Protein AF-A0A0R0GYW3-F1 (afdb_monomer)

Mean predicted aligned error: 14.83 Å

pLDDT: mean 70.71, std 21.4, range [22.84, 93.0]

InterPro domains:
  IPR007714 CFA20 domain [PF05018] (26-152)
  IPR040441 Cilia- and flagella-associated protein 20/CFAP20DC [PTHR12458] (26-161)

Structure (mmCIF, N/CA/C/O backbone):
data_AF-A0A0R0GYW3-F1
#
_entry.id   AF-A0A0R0GYW3-F1
#
loop_
_atom_site.group_PDB
_atom_site.id
_atom_site.type_symbol
_atom_site.label_atom_id
_atom_site.label_alt_id
_atom_site.label_comp_id
_atom_site.label_asym_id
_atom_site.label_entity_id
_atom_site.label_seq_id
_atom_site.pdbx_PDB_ins_code
_atom_site.Cartn_x
_atom_site.Cartn_y
_atom_site.Cartn_z
_atom_site.occupancy
_atom_site.B_iso_or_equiv
_atom_site.auth_seq_id
_atom_site.auth_comp_id
_atom_site.auth_asym_id
_atom_site.auth_atom_id
_atom_site.pdbx_PDB_model_num
ATOM 1 N N . SER A 1 1 ? -13.168 -29.716 -33.211 1.00 37.84 1 SER A N 1
ATOM 2 C CA . SER A 1 1 ? -11.958 -29.995 -32.407 1.00 37.84 1 SER A CA 1
ATOM 3 C C . SER A 1 1 ? -11.254 -28.671 -32.141 1.00 37.84 1 SER A C 1
ATOM 5 O O . SER A 1 1 ? -10.731 -28.117 -33.090 1.00 37.84 1 SER A O 1
ATOM 7 N N . LYS A 1 2 ? -11.281 -28.019 -30.973 1.00 37.88 2 LYS A N 1
ATOM 8 C CA . LYS A 1 2 ? -11.952 -28.230 -29.679 1.00 37.88 2 LYS A CA 1
ATOM 9 C C . LYS A 1 2 ? -12.822 -26.992 -29.374 1.00 37.88 2 LYS A C 1
ATOM 11 O O . LYS A 1 2 ? -12.412 -25.878 -29.681 1.00 37.88 2 LYS A O 1
ATOM 16 N N . ASN A 1 3 ? -14.000 -27.250 -28.809 1.00 29.98 3 ASN A N 1
ATOM 17 C CA . ASN A 1 3 ? -15.008 -26.298 -28.329 1.00 29.98 3 ASN A CA 1
ATOM 18 C C . ASN A 1 3 ? -14.514 -25.432 -27.161 1.00 29.98 3 ASN A C 1
ATOM 20 O O . ASN A 1 3 ? -13.667 -25.885 -26.395 1.00 29.98 3 ASN A O 1
ATOM 24 N N . LEU A 1 4 ? -15.107 -24.243 -27.022 1.00 35.88 4 LEU A N 1
ATOM 25 C CA . LEU A 1 4 ? -15.877 -23.745 -25.861 1.00 35.88 4 LEU A CA 1
ATOM 26 C C . LEU A 1 4 ? -16.308 -22.310 -26.252 1.00 35.88 4 LEU A C 1
ATOM 28 O O . LEU A 1 4 ? -15.448 -21.462 -26.469 1.00 35.88 4 LEU A O 1
ATOM 32 N N . GLU A 1 5 ? -17.562 -22.038 -26.632 1.00 30.58 5 GLU A N 1
ATOM 33 C CA . GLU A 1 5 ? -18.713 -21.816 -25.724 1.00 30.58 5 GLU A CA 1
ATOM 34 C C . GLU A 1 5 ? -18.314 -20.821 -24.611 1.00 30.58 5 GLU A C 1
ATOM 36 O O . GLU A 1 5 ? -17.393 -21.082 -23.849 1.00 30.58 5 GLU A O 1
ATOM 41 N N . ASP A 1 6 ? -18.880 -19.621 -24.486 1.00 31.83 6 ASP A N 1
ATOM 42 C CA . ASP A 1 6 ? -20.312 -19.349 -24.438 1.00 31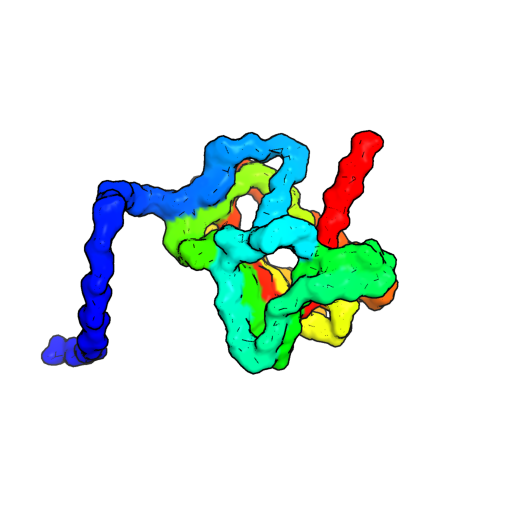.83 6 ASP A CA 1
ATOM 43 C C . ASP A 1 6 ? -20.615 -17.833 -24.577 1.00 31.83 6 ASP A C 1
ATOM 45 O O . ASP A 1 6 ? -19.743 -16.972 -24.440 1.00 31.83 6 ASP A O 1
ATOM 49 N N . LEU A 1 7 ? -21.875 -17.552 -24.893 1.00 26.81 7 LEU A N 1
ATOM 50 C CA . LEU A 1 7 ? -22.526 -16.314 -25.322 1.00 26.81 7 LEU A CA 1
ATOM 51 C C . LEU A 1 7 ? -22.559 -15.148 -24.305 1.00 26.81 7 LEU A C 1
ATOM 53 O O . LEU A 1 7 ? -22.533 -15.344 -23.094 1.00 26.81 7 LEU A O 1
ATOM 57 N N . GLY A 1 8 ? -22.847 -13.932 -24.809 1.00 26.06 8 GLY A N 1
ATOM 58 C CA . GLY A 1 8 ? -23.639 -12.954 -24.038 1.00 26.06 8 GLY A CA 1
ATOM 59 C C . GLY A 1 8 ? -23.545 -11.477 -24.448 1.00 26.06 8 GLY A C 1
ATOM 60 O O . GLY A 1 8 ? -22.857 -10.699 -23.800 1.00 26.06 8 GLY A O 1
ATOM 61 N N . PHE A 1 9 ? -24.281 -11.063 -25.486 1.00 22.84 9 PHE A N 1
ATOM 62 C CA . PHE A 1 9 ? -24.476 -9.662 -25.905 1.00 22.84 9 PHE A CA 1
ATOM 63 C C . PHE A 1 9 ? -25.099 -8.757 -24.820 1.00 22.84 9 PHE A C 1
ATOM 65 O O . PHE A 1 9 ? -26.051 -9.163 -24.155 1.00 22.84 9 PHE A O 1
ATOM 72 N N . ARG A 1 10 ? -24.714 -7.466 -24.798 1.00 23.47 10 ARG A N 1
ATOM 73 C CA . ARG A 1 10 ? -25.651 -6.329 -24.641 1.00 23.47 10 ARG A CA 1
ATOM 74 C C . ARG A 1 10 ? -25.039 -4.993 -25.097 1.00 23.47 10 ARG A C 1
ATOM 76 O O . ARG A 1 10 ? -23.986 -4.578 -24.630 1.00 23.47 10 ARG A O 1
ATOM 83 N N . ILE A 1 11 ? -25.728 -4.340 -26.033 1.00 24.50 11 ILE A N 1
ATOM 84 C CA . ILE A 1 11 ? -25.404 -3.048 -26.657 1.00 24.50 11 ILE A CA 1
ATOM 85 C C . ILE A 1 11 ? -25.765 -1.892 -25.708 1.00 24.50 11 ILE A C 1
ATOM 87 O O . ILE A 1 11 ? -26.858 -1.886 -25.146 1.00 24.50 11 ILE A O 1
ATOM 91 N N . ALA A 1 12 ? -24.905 -0.872 -25.623 1.00 28.78 12 ALA A N 1
ATOM 92 C CA . ALA A 1 12 ? -25.287 0.498 -25.272 1.00 28.78 12 ALA A CA 1
ATOM 93 C C . ALA A 1 12 ? -24.509 1.486 -26.160 1.00 28.78 12 ALA A C 1
ATOM 95 O O . ALA A 1 12 ? -23.281 1.525 -26.163 1.00 28.78 12 ALA A O 1
ATOM 96 N N . THR A 1 13 ? -25.244 2.257 -26.957 1.00 27.66 13 THR A N 1
ATOM 97 C CA . THR A 1 13 ? -24.748 3.261 -27.904 1.00 27.66 13 THR A CA 1
ATOM 98 C C . THR A 1 13 ? -24.596 4.630 -27.237 1.00 27.66 13 THR A C 1
ATOM 100 O O . THR A 1 13 ? -25.578 5.143 -26.712 1.00 27.66 13 THR A O 1
ATOM 103 N N . SER A 1 14 ? -23.423 5.268 -27.337 1.00 30.36 14 SER A N 1
ATOM 104 C CA . SER A 1 14 ? -23.278 6.726 -27.536 1.00 30.36 14 SER A CA 1
ATOM 105 C C . SER A 1 14 ? -21.803 7.118 -27.726 1.00 30.36 14 SER A C 1
ATOM 107 O O . SER A 1 14 ? -21.016 7.118 -26.787 1.00 30.36 14 SER A O 1
ATOM 109 N N . ARG A 1 15 ? -21.467 7.461 -28.977 1.00 27.11 15 ARG A N 1
ATOM 110 C CA . ARG A 1 15 ? -20.471 8.452 -29.435 1.00 27.11 15 ARG A CA 1
ATOM 111 C C . ARG A 1 15 ? -19.210 8.663 -28.580 1.00 27.11 15 ARG A C 1
ATOM 113 O O . ARG A 1 15 ? -19.175 9.546 -27.731 1.00 27.11 15 ARG A O 1
ATOM 120 N N . SER A 1 16 ? -18.130 7.969 -28.936 1.00 30.30 16 SER A N 1
ATOM 121 C CA . SER A 1 16 ? -16.817 8.544 -29.310 1.00 30.30 16 SER A CA 1
ATOM 122 C C . SER A 1 16 ? -15.770 7.426 -29.349 1.00 30.30 16 SER A C 1
ATOM 124 O O . SER A 1 16 ? -15.272 6.967 -28.327 1.00 30.30 16 SER A O 1
ATOM 126 N N . PHE A 1 17 ? -15.435 6.964 -30.555 1.00 27.88 17 PHE A N 1
ATOM 127 C CA . PHE A 1 17 ? -14.287 6.085 -30.779 1.00 27.88 17 PHE A CA 1
ATOM 128 C C . PHE A 1 17 ? -13.017 6.945 -30.676 1.00 27.88 17 PHE A C 1
ATOM 130 O O . PHE A 1 17 ? -12.476 7.420 -31.671 1.00 27.88 17 PHE A O 1
ATOM 137 N N . ILE A 1 18 ? -12.580 7.228 -29.449 1.00 36.31 18 ILE A N 1
ATOM 138 C CA . ILE A 1 18 ? -11.230 7.731 -29.198 1.00 36.31 18 ILE A CA 1
ATOM 139 C C . ILE A 1 18 ? -10.326 6.505 -29.263 1.00 36.31 18 ILE A C 1
ATOM 141 O O . ILE A 1 18 ? -10.498 5.567 -28.487 1.00 36.31 18 ILE A O 1
ATOM 145 N N . SER A 1 19 ? -9.394 6.505 -30.218 1.00 34.72 19 SER A N 1
ATOM 146 C CA . SER A 1 19 ? -8.291 5.545 -30.296 1.00 34.72 19 SER A CA 1
ATOM 147 C C . SER A 1 19 ? -7.754 5.267 -28.888 1.00 34.72 19 SER A C 1
ATOM 149 O O . SER A 1 19 ? -7.239 6.173 -28.231 1.00 34.72 19 SER A O 1
ATOM 151 N N . LEU A 1 20 ? -7.935 4.034 -28.399 1.00 39.19 20 LEU A N 1
ATOM 152 C CA . LEU A 1 20 ? -7.544 3.569 -27.063 1.00 39.19 20 LEU A CA 1
ATOM 153 C C . LEU A 1 20 ? -6.013 3.437 -26.968 1.00 39.19 20 LEU A C 1
ATOM 155 O O . LEU A 1 20 ? -5.454 2.384 -26.663 1.00 39.19 20 LEU A O 1
ATOM 159 N N . SER A 1 21 ? -5.293 4.535 -27.198 1.00 50.22 21 SER A N 1
ATOM 160 C CA . SER A 1 21 ? -3.975 4.718 -26.611 1.00 50.22 21 SER A CA 1
ATOM 161 C C . SER A 1 21 ? -4.176 4.702 -25.096 1.00 50.22 21 SER A C 1
ATOM 163 O O . SER A 1 21 ? -4.728 5.658 -24.553 1.00 50.22 21 SER A O 1
ATOM 165 N N . ARG A 1 22 ? -3.812 3.586 -24.445 1.00 59.22 22 ARG A N 1
ATOM 166 C CA . ARG A 1 22 ? -3.936 3.323 -22.995 1.00 59.22 22 ARG A CA 1
ATOM 167 C C . ARG A 1 22 ? -3.930 4.619 -22.178 1.00 59.22 22 ARG A C 1
ATOM 169 O O . ARG A 1 22 ? -2.904 5.306 -22.130 1.00 59.22 22 ARG A O 1
ATOM 176 N N . LEU A 1 23 ? -5.071 4.961 -21.574 1.00 68.94 23 LEU A N 1
ATOM 177 C CA . LEU A 1 23 ? -5.243 6.226 -20.863 1.00 68.94 23 LEU A CA 1
ATOM 178 C C . LEU A 1 23 ? -4.205 6.333 -19.735 1.00 68.94 23 LEU A C 1
ATOM 180 O O . LEU A 1 23 ? -4.069 5.439 -18.900 1.00 68.94 23 LEU A O 1
ATOM 184 N N . LYS A 1 24 ? -3.438 7.429 -19.727 1.00 75.25 24 LYS A N 1
ATOM 185 C CA . LYS A 1 24 ? -2.469 7.744 -18.667 1.00 75.25 24 LYS A CA 1
ATOM 186 C C . LYS A 1 24 ? -3.035 8.849 -17.775 1.00 75.25 24 LYS A C 1
ATOM 188 O O . LYS A 1 24 ? -2.923 10.028 -18.111 1.00 75.25 24 LYS A O 1
ATOM 193 N N . ILE A 1 25 ? -3.626 8.480 -16.641 1.00 78.56 25 ILE A N 1
ATOM 194 C CA . ILE A 1 25 ? -4.136 9.431 -15.640 1.00 78.56 25 ILE A CA 1
ATOM 195 C C . ILE A 1 25 ? -2.940 10.174 -15.024 1.00 78.56 25 ILE A C 1
ATOM 197 O O . ILE A 1 25 ? -1.890 9.578 -14.835 1.00 78.56 25 ILE A O 1
ATOM 201 N N . PHE A 1 26 ? -3.046 11.474 -14.749 1.00 81.25 26 PHE A N 1
ATOM 202 C CA . PHE A 1 26 ? -1.958 12.341 -14.250 1.00 81.25 26 PHE A CA 1
ATOM 203 C C . PHE A 1 26 ? -0.789 12.650 -15.204 1.00 81.25 26 PHE A C 1
ATOM 205 O O . PHE A 1 26 ? 0.085 13.434 -14.833 1.00 81.25 26 PHE A O 1
ATOM 212 N N . LYS A 1 27 ? -0.762 12.130 -16.443 1.00 79.50 27 LYS A N 1
ATOM 213 C CA . LYS A 1 27 ? 0.336 12.412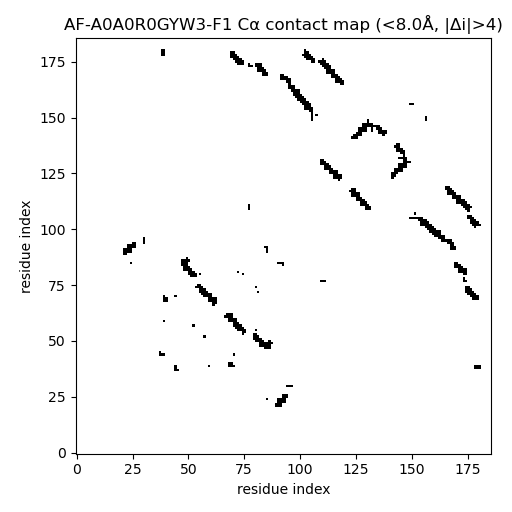 -17.397 1.00 79.50 27 LYS A CA 1
ATOM 214 C C . LYS A 1 27 ? 0.531 13.913 -17.660 1.00 79.50 27 LYS A C 1
ATOM 216 O O . LYS A 1 27 ? 1.666 14.361 -17.786 1.00 79.50 27 LYS A O 1
ATOM 221 N N . ASN A 1 28 ? -0.575 14.655 -17.734 1.00 79.19 28 ASN A N 1
ATOM 222 C CA . ASN A 1 28 ? -0.602 16.094 -18.014 1.00 79.19 28 ASN A CA 1
ATOM 223 C C . ASN A 1 28 ? -0.853 16.934 -16.751 1.00 79.19 28 ASN A C 1
ATOM 225 O O . ASN A 1 28 ? -1.105 18.131 -16.843 1.00 79.19 28 ASN A O 1
ATOM 229 N N . THR A 1 29 ? -0.834 16.312 -15.571 1.00 78.94 29 THR A N 1
ATOM 230 C CA . THR A 1 29 ? -0.987 17.023 -14.301 1.00 78.94 29 THR A CA 1
ATOM 231 C C . THR A 1 29 ? 0.371 17.555 -13.865 1.00 78.94 29 THR A C 1
ATOM 233 O O . THR A 1 29 ? 1.392 16.894 -14.053 1.00 78.94 29 THR A O 1
ATOM 236 N N . PHE A 1 30 ? 0.391 18.746 -13.276 1.00 78.94 30 PHE A N 1
ATOM 237 C CA . PHE A 1 30 ? 1.590 19.292 -12.656 1.00 78.94 30 PHE A CA 1
ATOM 238 C C . PHE A 1 30 ? 1.993 18.432 -11.449 1.00 78.94 30 PHE A C 1
ATOM 240 O O . PHE A 1 30 ? 1.194 18.211 -10.542 1.00 78.94 30 PHE A O 1
ATOM 247 N N . GLN A 1 31 ? 3.219 17.909 -11.459 1.00 80.94 31 GLN A N 1
ATOM 248 C CA . GLN A 1 31 ? 3.738 16.989 -10.442 1.00 80.94 31 GLN A CA 1
ATOM 249 C C . GLN A 1 31 ? 4.955 17.599 -9.743 1.00 80.94 31 GLN A C 1
ATOM 251 O O . GLN A 1 31 ? 6.066 17.087 -9.859 1.00 80.94 31 GLN A O 1
ATOM 256 N N . SER A 1 32 ? 4.757 18.717 -9.043 1.00 80.69 32 SER A N 1
ATOM 257 C CA . SER A 1 32 ? 5.778 19.298 -8.162 1.00 80.69 32 SER A CA 1
ATOM 258 C C . SER A 1 32 ? 5.335 19.209 -6.704 1.00 80.69 32 SER A C 1
ATOM 260 O O . SER A 1 32 ? 4.159 19.432 -6.413 1.00 80.69 32 SER A O 1
ATOM 262 N N . GLY A 1 33 ? 6.263 18.924 -5.792 1.00 82.81 33 GLY A N 1
ATOM 263 C CA . GLY A 1 33 ? 5.954 18.760 -4.372 1.00 82.81 33 GLY A CA 1
ATOM 264 C C . GLY A 1 33 ? 5.238 17.437 -4.109 1.00 82.81 33 GLY A C 1
ATOM 265 O O . GLY A 1 33 ? 5.864 16.380 -4.146 1.00 82.81 33 GLY A O 1
ATOM 266 N N . PHE A 1 34 ? 3.928 17.490 -3.861 1.00 83.06 34 PHE A N 1
ATOM 267 C CA . PHE A 1 34 ? 3.123 16.332 -3.470 1.00 83.06 34 PHE A CA 1
ATOM 268 C C . PHE A 1 34 ? 1.946 16.127 -4.427 1.00 83.06 34 PHE A C 1
ATOM 270 O O . PHE A 1 34 ? 1.212 17.063 -4.732 1.00 83.06 34 PHE A O 1
ATOM 277 N N . LEU A 1 35 ? 1.725 14.881 -4.851 1.00 85.56 35 LEU A N 1
ATOM 278 C CA . LEU A 1 35 ? 0.532 14.471 -5.590 1.00 85.56 35 LEU A CA 1
ATOM 279 C C . LEU A 1 35 ? -0.279 13.501 -4.730 1.00 85.56 35 LEU A C 1
ATOM 281 O O . LEU A 1 35 ? 0.153 12.378 -4.475 1.00 85.56 35 LEU A O 1
ATOM 285 N N . SER A 1 36 ? -1.467 13.922 -4.296 1.00 86.38 36 SER A N 1
ATOM 286 C CA . SER A 1 36 ? -2.391 13.029 -3.597 1.00 86.38 36 SER A CA 1
ATOM 287 C C . SER A 1 36 ? -3.228 12.241 -4.601 1.00 86.38 36 SER A C 1
ATOM 289 O O . SER A 1 36 ? -3.961 12.813 -5.403 1.00 86.38 36 SER A O 1
ATOM 291 N N . ILE A 1 37 ? -3.130 10.915 -4.536 1.00 87.62 37 ILE A N 1
ATOM 292 C CA . ILE A 1 37 ? -3.949 9.983 -5.327 1.00 87.62 37 ILE A CA 1
ATOM 293 C C . ILE A 1 37 ? -5.193 9.501 -4.569 1.00 87.62 37 ILE A C 1
ATOM 295 O O . ILE A 1 37 ? -6.128 8.996 -5.183 1.00 87.62 37 ILE A O 1
ATOM 299 N N . LEU A 1 38 ? -5.218 9.650 -3.242 1.00 89.62 38 LEU A N 1
ATOM 300 C CA . LEU A 1 38 ? -6.345 9.308 -2.379 1.00 89.62 38 LEU A CA 1
ATOM 301 C C . LEU A 1 38 ? -6.393 10.294 -1.216 1.00 89.62 38 LEU A C 1
ATOM 303 O O . LEU A 1 38 ? -5.435 10.413 -0.451 1.00 89.62 38 LEU A O 1
ATOM 307 N N . TYR A 1 39 ? -7.532 10.967 -1.063 1.00 86.81 39 TYR A N 1
ATOM 308 C CA . TYR A 1 39 ? -7.744 11.945 -0.003 1.00 86.81 39 TYR A CA 1
ATOM 309 C C . TYR A 1 39 ? -9.060 11.683 0.725 1.00 86.81 39 TYR A C 1
ATOM 311 O O . TYR A 1 39 ? -10.137 11.964 0.200 1.00 86.81 39 TYR A O 1
ATOM 319 N N . SER A 1 40 ? -8.979 11.150 1.950 1.00 85.88 40 SER A N 1
ATOM 320 C CA . SER A 1 40 ? -10.135 10.686 2.734 1.00 85.88 40 SER A CA 1
ATOM 321 C C . SER A 1 40 ? -11.144 11.777 3.093 1.00 85.88 40 SER A C 1
ATOM 323 O O . SER A 1 40 ? -12.275 11.443 3.440 1.00 85.88 40 SER A O 1
ATOM 325 N N . LEU A 1 41 ? -10.766 13.056 3.011 1.00 84.88 41 LEU A N 1
ATOM 326 C CA . LEU A 1 41 ? -11.621 14.209 3.307 1.00 84.88 41 LEU A CA 1
ATOM 327 C C . LEU A 1 41 ? -12.353 14.757 2.074 1.00 84.88 41 LEU A C 1
ATOM 329 O O . LEU A 1 41 ? -13.294 15.527 2.229 1.00 84.88 41 LEU A O 1
ATOM 333 N N . GLY A 1 42 ? -11.989 14.328 0.862 1.00 84.56 42 GLY A N 1
ATOM 334 C CA . GLY A 1 42 ? -12.661 14.761 -0.365 1.00 84.56 42 GLY A CA 1
ATOM 335 C C . GLY A 1 42 ? -14.136 14.341 -0.432 1.00 84.56 42 GLY A C 1
ATOM 336 O O . GLY A 1 42 ? -14.585 13.440 0.282 1.00 84.56 42 GLY A O 1
ATOM 337 N N . SER A 1 43 ? -14.907 14.961 -1.328 1.00 88.31 43 SER A N 1
ATOM 338 C CA . SER A 1 43 ? -16.306 14.578 -1.581 1.00 88.31 43 SER A CA 1
ATOM 339 C C . SER A 1 43 ? -16.410 13.148 -2.130 1.00 88.31 43 SER A C 1
ATOM 341 O O . SER A 1 43 ? -17.251 12.370 -1.682 1.00 88.31 43 SER A O 1
ATOM 343 N N . LYS A 1 44 ? -15.499 12.770 -3.039 1.00 90.69 44 LYS A N 1
ATOM 344 C CA . LYS A 1 44 ? -15.411 11.442 -3.669 1.00 90.69 44 LYS A CA 1
ATOM 345 C C . LYS A 1 44 ? -13.979 10.878 -3.575 1.00 90.69 44 LYS A C 1
ATOM 347 O O . LYS A 1 44 ? -13.259 10.882 -4.569 1.00 90.69 44 LYS A O 1
ATOM 352 N N . PRO A 1 45 ? -13.541 10.368 -2.405 1.00 89.38 45 PRO A N 1
ATOM 353 C CA . PRO A 1 45 ? -12.158 9.911 -2.193 1.00 89.38 45 PRO A CA 1
ATOM 354 C C . PRO A 1 45 ? -11.724 8.768 -3.123 1.00 89.38 45 PRO A C 1
ATOM 356 O O . PRO A 1 45 ? -10.539 8.616 -3.394 1.00 89.38 45 PRO A O 1
ATOM 359 N N . LEU A 1 46 ? -12.684 7.977 -3.612 1.00 91.50 46 LEU A N 1
ATOM 360 C CA . LEU A 1 46 ? -12.466 6.828 -4.493 1.00 91.50 46 LEU A CA 1
ATOM 361 C C . LEU A 1 46 ? -12.807 7.130 -5.963 1.00 91.50 46 LEU A C 1
ATOM 363 O O . LEU A 1 46 ? -13.073 6.215 -6.722 1.00 91.50 46 LEU A O 1
ATOM 367 N N . GLN A 1 47 ? -12.827 8.397 -6.391 1.00 89.94 47 GLN A N 1
ATOM 368 C CA . GLN A 1 47 ? -13.242 8.769 -7.754 1.00 89.94 47 GLN A CA 1
ATOM 369 C C . GLN A 1 47 ? -12.439 8.071 -8.866 1.00 89.94 47 GLN A C 1
ATOM 371 O O . GLN A 1 47 ? -13.001 7.741 -9.904 1.00 89.94 47 GLN A O 1
ATOM 376 N N . ILE A 1 48 ? -11.137 7.875 -8.654 1.00 90.12 48 ILE A N 1
ATOM 377 C CA . ILE A 1 48 ? -10.233 7.205 -9.604 1.00 90.12 48 ILE A CA 1
ATOM 378 C C . ILE A 1 48 ? -9.918 5.760 -9.203 1.00 90.12 48 ILE A C 1
ATOM 380 O O . ILE A 1 48 ? -9.052 5.137 -9.815 1.00 90.12 48 ILE A O 1
ATOM 384 N N . TRP A 1 49 ? -10.577 5.260 -8.157 1.00 92.69 49 TRP A N 1
ATOM 385 C CA . TRP A 1 49 ? -10.314 3.960 -7.560 1.00 92.69 49 TRP A CA 1
ATOM 386 C C . TRP A 1 49 ? -11.488 3.024 -7.811 1.00 92.69 49 TRP A C 1
ATOM 388 O O . TRP A 1 49 ? -12.630 3.371 -7.515 1.00 92.69 49 TRP A O 1
ATOM 398 N N . ASP A 1 50 ? -11.199 1.826 -8.294 1.00 91.94 50 ASP A N 1
ATOM 399 C CA . ASP A 1 50 ? -12.157 0.730 -8.270 1.00 91.94 50 ASP A CA 1
ATOM 400 C C . ASP A 1 50 ? -12.123 0.028 -6.906 1.00 91.94 50 ASP A C 1
ATOM 402 O O . ASP A 1 50 ? -11.117 0.094 -6.187 1.00 91.94 50 ASP A O 1
ATOM 406 N N . LYS A 1 51 ? -13.233 -0.599 -6.512 1.00 91.00 51 LYS A N 1
ATOM 407 C CA . LYS A 1 51 ? -13.368 -1.278 -5.221 1.00 91.00 51 LYS A CA 1
ATOM 408 C C . LYS A 1 51 ? -13.932 -2.679 -5.418 1.00 91.00 51 LYS A C 1
ATOM 410 O O . LYS A 1 51 ? -15.028 -2.851 -5.934 1.00 91.00 51 LYS A O 1
ATOM 415 N N . GLU A 1 52 ? -13.233 -3.655 -4.865 1.00 91.38 52 GLU A N 1
ATOM 416 C CA . GLU A 1 52 ? -13.696 -5.036 -4.781 1.00 91.38 52 GLU A CA 1
ATOM 417 C C . GLU A 1 52 ? -13.980 -5.335 -3.317 1.00 91.38 52 GLU A C 1
ATOM 419 O O . GLU A 1 52 ? -13.117 -5.111 -2.470 1.00 91.38 52 GLU A O 1
ATOM 424 N N . VAL A 1 53 ? -15.206 -5.733 -2.968 1.00 88.12 53 VAL A N 1
ATOM 425 C CA . VAL A 1 53 ? -15.647 -5.836 -1.565 1.00 88.12 53 VAL A CA 1
ATOM 426 C C . VAL A 1 53 ? -16.535 -7.065 -1.375 1.00 88.12 53 VAL A C 1
ATOM 428 O O . VAL A 1 53 ? -17.733 -7.020 -1.632 1.00 88.12 53 VAL A O 1
ATOM 431 N N . VAL A 1 54 ? -15.957 -8.149 -0.854 1.00 89.62 54 VAL A N 1
ATOM 432 C CA . VAL A 1 54 ? -16.673 -9.386 -0.499 1.00 89.62 54 VAL A CA 1
ATOM 433 C C . VAL A 1 54 ? -16.714 -9.540 1.023 1.00 89.62 54 VAL A C 1
ATOM 435 O O . VAL A 1 54 ? -15.666 -9.515 1.676 1.00 89.62 54 VAL A O 1
ATOM 438 N N . ASN A 1 55 ? -17.920 -9.697 1.591 1.00 86.25 55 ASN A N 1
ATOM 439 C CA . ASN A 1 55 ? -18.175 -9.887 3.033 1.00 86.25 55 ASN A CA 1
ATOM 440 C C . ASN A 1 55 ? -17.439 -8.870 3.923 1.00 86.25 55 ASN A C 1
ATOM 442 O O . ASN A 1 55 ? -16.614 -9.212 4.776 1.00 86.25 55 ASN A O 1
ATOM 446 N N . ALA A 1 56 ? -17.671 -7.590 3.642 1.00 88.75 56 ALA A N 1
ATOM 447 C CA . ALA A 1 56 ? -16.759 -6.526 4.016 1.00 88.75 56 ALA A CA 1
ATOM 448 C C . ALA A 1 56 ? -17.375 -5.133 3.976 1.00 88.75 56 ALA A C 1
ATOM 450 O O . ALA A 1 56 ? -18.457 -4.943 3.427 1.00 88.75 56 ALA A O 1
ATOM 451 N N . HIS A 1 57 ? -16.638 -4.138 4.477 1.00 87.62 57 HIS A N 1
ATOM 452 C CA . HIS A 1 57 ? -17.043 -2.745 4.365 1.00 87.62 57 HIS A CA 1
ATOM 453 C C . HIS A 1 57 ? -15.913 -1.800 3.960 1.00 87.62 57 HIS A C 1
ATOM 455 O O . HIS A 1 57 ? -14.752 -1.950 4.346 1.00 87.62 57 HIS A O 1
ATOM 461 N N . VAL A 1 58 ? -16.316 -0.776 3.207 1.00 90.44 58 VAL A N 1
ATOM 462 C CA . VAL A 1 58 ? -15.546 0.437 2.933 1.00 90.44 58 VAL A CA 1
ATOM 463 C C . VAL A 1 58 ? -16.351 1.598 3.499 1.00 90.44 58 VAL A C 1
ATOM 465 O O . VAL A 1 58 ? -17.439 1.893 3.006 1.00 90.44 58 VAL A O 1
ATOM 468 N N . LYS A 1 59 ? -15.860 2.218 4.570 1.00 90.94 59 LYS A N 1
ATOM 469 C CA . LYS A 1 59 ? -16.559 3.285 5.302 1.00 90.94 59 LYS A CA 1
ATOM 470 C C . LYS A 1 59 ? -15.654 4.498 5.483 1.00 90.94 59 LYS A C 1
ATOM 472 O O . LYS A 1 59 ? -14.444 4.421 5.286 1.00 90.94 59 LYS A O 1
ATOM 477 N N . ARG A 1 60 ? -16.256 5.623 5.871 1.00 90.75 60 ARG A N 1
ATOM 478 C CA . ARG A 1 60 ? -15.543 6.855 6.228 1.00 90.75 60 ARG A CA 1
ATOM 479 C C . ARG A 1 60 ? -15.807 7.261 7.683 1.00 90.75 60 ARG A C 1
ATOM 481 O O . ARG A 1 60 ? -16.490 8.260 7.892 1.00 90.75 60 ARG A O 1
ATOM 488 N N . PRO A 1 61 ? -15.366 6.474 8.682 1.00 90.06 61 PRO A N 1
ATOM 489 C CA . PRO A 1 61 ? -15.536 6.854 10.079 1.00 90.06 61 PRO A CA 1
ATOM 490 C C . PRO A 1 61 ? -14.632 8.041 10.440 1.00 90.06 61 PRO A C 1
ATOM 492 O O . PRO A 1 61 ? -13.577 8.240 9.829 1.00 90.06 61 PRO A O 1
ATOM 495 N N . GLN A 1 62 ? -15.019 8.787 11.471 1.00 90.06 62 GLN A N 1
ATOM 496 C CA . GLN A 1 62 ? -14.116 9.708 12.153 1.00 90.06 62 GLN A CA 1
ATOM 497 C C . GLN A 1 62 ? -13.166 8.884 13.031 1.00 90.06 62 GLN A C 1
ATOM 499 O O . GLN A 1 62 ? -13.604 8.031 13.800 1.00 90.06 62 GLN A O 1
ATOM 504 N N . ASP A 1 63 ? -11.859 9.073 12.872 1.00 85.81 63 ASP A N 1
ATOM 505 C CA . ASP A 1 63 ? -10.870 8.416 13.723 1.00 85.81 63 ASP A CA 1
ATOM 506 C C . ASP A 1 6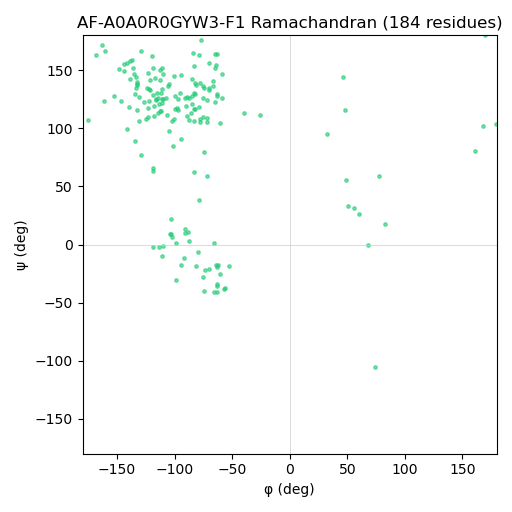3 ? -10.664 9.221 15.009 1.00 85.81 63 ASP A C 1
ATOM 508 O O . ASP A 1 63 ? -10.404 10.419 14.941 1.00 85.81 63 ASP A O 1
ATOM 512 N N . GLU A 1 64 ? -10.768 8.563 16.162 1.00 87.44 64 GLU A N 1
ATOM 513 C CA . GLU A 1 64 ? -10.721 9.207 17.483 1.00 87.44 64 GLU A CA 1
ATOM 514 C C . GLU A 1 64 ? -9.374 9.883 17.776 1.00 87.44 64 GLU A C 1
ATOM 516 O O . GLU A 1 64 ? -9.350 10.975 18.337 1.00 87.44 64 GLU A O 1
ATOM 521 N N . ASP A 1 65 ? -8.258 9.300 17.325 1.00 80.06 65 ASP A N 1
ATOM 522 C CA . ASP A 1 65 ? -6.919 9.811 17.648 1.00 80.06 65 ASP A CA 1
ATOM 523 C C . ASP A 1 65 ? -6.560 11.082 16.858 1.00 80.06 65 ASP A C 1
ATOM 525 O O . ASP A 1 65 ? -5.729 11.877 17.292 1.00 80.06 65 ASP A O 1
ATOM 529 N N . ILE A 1 66 ? -7.127 11.256 15.657 1.00 81.44 66 ILE A N 1
ATOM 530 C CA . ILE A 1 66 ? -6.868 12.421 14.784 1.00 81.44 66 ILE A CA 1
ATOM 531 C C . ILE A 1 66 ? -8.089 13.315 14.589 1.00 81.44 66 ILE A C 1
ATOM 533 O O . ILE A 1 66 ? -8.000 14.299 13.858 1.00 81.44 66 ILE A O 1
ATOM 537 N N . GLN A 1 67 ? -9.229 12.942 15.172 1.00 87.00 67 GLN A N 1
ATOM 538 C CA . GLN A 1 67 ? -10.511 13.638 15.065 1.00 87.00 67 GLN A CA 1
ATOM 539 C C . GLN A 1 67 ? -10.925 13.956 13.616 1.00 87.00 67 GLN A C 1
ATOM 541 O O . GLN A 1 67 ? -11.581 14.959 13.349 1.00 87.00 67 GLN A O 1
ATOM 546 N N . SER A 1 68 ? -10.564 13.096 12.658 1.00 84.44 68 SER A N 1
ATOM 547 C CA . SER A 1 68 ? -10.717 13.356 11.221 1.00 84.44 68 SER A CA 1
ATOM 548 C C . SER A 1 68 ? -11.274 12.145 10.476 1.00 84.44 68 SER A C 1
ATOM 550 O O . SER A 1 68 ? -11.060 11.004 10.890 1.00 84.44 68 SER A O 1
ATOM 552 N N . ASN A 1 69 ? -11.975 12.378 9.361 1.00 88.12 69 ASN A N 1
ATOM 553 C CA . ASN A 1 69 ? -12.538 11.296 8.554 1.00 88.12 69 ASN A CA 1
ATOM 554 C C . ASN A 1 69 ? -11.435 10.546 7.807 1.00 88.12 69 ASN A C 1
ATOM 556 O O . ASN A 1 69 ? -10.685 11.111 7.004 1.00 88.12 69 ASN A O 1
ATOM 560 N N . VAL A 1 70 ? -11.390 9.240 8.026 1.00 90.06 70 VAL A N 1
ATOM 561 C CA . VAL A 1 70 ? -10.450 8.323 7.381 1.00 90.06 70 VAL A CA 1
ATOM 562 C C . VAL A 1 70 ? -11.199 7.395 6.450 1.00 90.06 70 VAL A C 1
ATOM 564 O O . VAL A 1 70 ? -12.353 7.065 6.694 1.00 90.06 70 VAL A O 1
ATOM 567 N N . LEU A 1 71 ? -10.550 6.939 5.383 1.00 91.81 71 LEU A N 1
ATOM 568 C CA . LEU A 1 71 ? -11.099 5.839 4.597 1.00 91.81 71 LEU A CA 1
ATOM 569 C C . LEU A 1 71 ? -10.733 4.526 5.288 1.00 91.81 71 LEU A C 1
ATOM 571 O O . LEU A 1 71 ? -9.550 4.223 5.401 1.00 91.81 71 LEU A O 1
ATOM 575 N N . GLU A 1 72 ? -11.727 3.770 5.741 1.00 89.38 72 GLU A N 1
ATOM 576 C CA . GLU A 1 72 ? -11.562 2.478 6.402 1.00 89.38 72 GLU A CA 1
ATOM 577 C C . GLU A 1 72 ? -12.008 1.339 5.478 1.00 89.38 72 GLU A C 1
ATOM 579 O O . GLU A 1 72 ? -13.144 1.327 5.005 1.00 89.38 72 GLU A O 1
ATOM 584 N N . ILE A 1 73 ? -11.120 0.363 5.261 1.00 91.00 73 ILE A N 1
ATOM 585 C CA . ILE A 1 73 ? -11.372 -0.837 4.449 1.00 91.00 73 ILE A CA 1
ATOM 586 C C . ILE A 1 73 ? -11.113 -2.074 5.314 1.00 91.00 73 ILE A C 1
ATOM 588 O O . ILE A 1 73 ? -9.959 -2.374 5.638 1.00 91.00 73 ILE A O 1
ATOM 592 N N . ILE A 1 74 ? -12.171 -2.804 5.676 1.00 87.88 74 ILE A N 1
ATOM 593 C CA . ILE A 1 74 ? -12.115 -3.963 6.584 1.00 87.88 74 ILE A CA 1
ATOM 594 C C . ILE A 1 74 ? -12.904 -5.134 6.011 1.00 87.88 74 ILE A C 1
ATOM 596 O O . ILE A 1 74 ? -13.965 -4.962 5.417 1.00 87.88 74 ILE A O 1
ATOM 600 N N . GLY A 1 75 ? -12.387 -6.338 6.240 1.00 87.00 75 GLY A N 1
ATOM 601 C CA . GLY A 1 75 ? -13.110 -7.588 6.053 1.00 87.00 75 GLY A CA 1
ATOM 602 C C . GLY A 1 75 ? -12.183 -8.791 6.154 1.00 87.00 75 GLY A C 1
ATOM 603 O O . GLY A 1 75 ? -10.994 -8.649 6.435 1.00 87.00 75 GLY A O 1
ATOM 604 N N . SER A 1 76 ? -12.757 -9.977 5.998 1.00 84.19 76 SER A N 1
ATOM 605 C CA . SER A 1 76 ? -12.161 -11.231 6.472 1.00 84.19 76 SER A CA 1
ATOM 606 C C . SER A 1 76 ? -10.991 -11.728 5.623 1.00 84.19 76 SER A C 1
ATOM 608 O O . SER A 1 76 ? -9.998 -12.193 6.174 1.00 84.19 76 SER A O 1
ATOM 610 N N . ASN A 1 77 ? -11.082 -11.602 4.298 1.00 85.19 77 ASN A N 1
ATOM 611 C CA . ASN A 1 77 ? -10.053 -12.067 3.369 1.00 85.19 77 ASN A CA 1
ATOM 612 C C . ASN A 1 77 ? -9.407 -10.889 2.613 1.00 85.19 77 ASN A C 1
ATOM 614 O O . ASN A 1 77 ? -10.106 -10.029 2.063 1.00 85.19 77 ASN A O 1
ATOM 618 N N . ILE A 1 78 ? -8.069 -10.866 2.614 1.00 81.19 78 ILE A N 1
ATOM 619 C CA . ILE A 1 78 ? -7.201 -9.866 1.975 1.00 81.19 78 ILE A CA 1
ATOM 620 C C . ILE A 1 78 ? -7.340 -9.910 0.452 1.00 81.19 78 ILE A C 1
ATOM 622 O O . ILE A 1 78 ? -7.426 -8.865 -0.177 1.00 81.19 78 ILE A O 1
ATOM 626 N N . GLN A 1 79 ? -7.416 -11.105 -0.137 1.00 83.75 79 GLN A N 1
ATOM 627 C CA . GLN A 1 79 ? -7.488 -11.293 -1.591 1.00 83.75 79 GLN A CA 1
ATOM 628 C C . GLN A 1 79 ? -8.851 -10.909 -2.173 1.00 83.75 79 GLN A C 1
ATOM 630 O O . GLN A 1 79 ? -8.965 -10.638 -3.358 1.00 83.75 79 GLN A O 1
ATOM 635 N N . SER A 1 80 ? -9.892 -10.894 -1.343 1.00 86.25 80 SER A N 1
ATOM 636 C CA . SER A 1 80 ? -11.267 -10.622 -1.782 1.00 86.25 80 SER A CA 1
ATOM 637 C C . SER A 1 80 ? -11.714 -9.185 -1.533 1.00 86.25 80 SER A C 1
ATOM 639 O O . SER A 1 80 ? -12.880 -8.850 -1.739 1.00 86.25 80 SER A O 1
ATOM 641 N N . THR A 1 81 ? -10.844 -8.332 -0.984 1.00 88.81 81 THR A N 1
ATOM 642 C CA . THR A 1 81 ? -11.164 -6.909 -0.936 1.00 88.81 81 THR A CA 1
ATOM 643 C C . THR A 1 81 ? -9.956 -6.023 -0.930 1.00 88.81 81 THR A C 1
ATOM 645 O O . THR A 1 81 ? -9.063 -6.107 -0.087 1.00 88.81 81 THR A O 1
ATOM 648 N N . TYR A 1 82 ? -10.017 -5.098 -1.856 1.00 90.69 82 TYR A N 1
ATOM 649 C CA . TYR A 1 82 ? -8.963 -4.177 -2.160 1.00 90.69 82 TYR A CA 1
ATOM 650 C C . TYR A 1 82 ? -9.575 -2.998 -2.904 1.00 90.69 82 TYR A C 1
ATOM 652 O O . TYR A 1 82 ? -10.729 -3.029 -3.339 1.00 90.69 82 TYR A O 1
ATOM 660 N N . ILE A 1 83 ? -8.786 -1.941 -3.015 1.00 93.00 83 ILE A N 1
ATOM 661 C CA . ILE A 1 83 ? -9.065 -0.853 -3.943 1.00 93.00 83 ILE A CA 1
ATOM 662 C C . ILE A 1 83 ? -7.931 -0.784 -4.958 1.00 93.00 83 ILE A C 1
ATOM 664 O O . ILE A 1 83 ? -6.766 -0.994 -4.608 1.00 93.00 83 ILE A O 1
ATOM 668 N N . THR A 1 84 ? -8.273 -0.481 -6.203 1.00 91.56 84 THR A N 1
ATOM 669 C CA . THR A 1 84 ? -7.334 -0.466 -7.328 1.00 91.56 84 THR A CA 1
ATOM 670 C C . THR A 1 84 ? -7.333 0.904 -7.978 1.00 91.56 84 THR A C 1
ATOM 672 O O . THR A 1 84 ? -8.391 1.468 -8.233 1.00 91.56 84 THR A O 1
ATOM 675 N N . CYS A 1 85 ? -6.150 1.447 -8.249 1.00 90.31 85 CYS A N 1
ATOM 676 C CA . CYS A 1 85 ? -5.974 2.703 -8.963 1.00 90.31 85 CYS A CA 1
ATOM 677 C C . CYS A 1 85 ? -5.022 2.499 -10.150 1.00 90.31 85 CYS A C 1
ATOM 679 O O . CYS A 1 85 ? -3.868 2.102 -9.939 1.00 90.31 85 CYS A O 1
ATOM 681 N N . PRO A 1 86 ? -5.450 2.810 -11.385 1.00 90.12 86 PRO A N 1
ATOM 682 C CA . PRO A 1 86 ? -6.728 3.432 -11.756 1.00 90.12 86 PRO A CA 1
ATOM 683 C C . PRO A 1 86 ? -7.916 2.454 -11.757 1.00 90.12 86 PRO A C 1
ATOM 685 O O . PRO A 1 86 ? -7.720 1.245 -11.792 1.00 90.12 86 PRO A O 1
ATOM 688 N N . ALA A 1 87 ? -9.141 2.987 -11.735 1.00 89.75 87 ALA A N 1
ATOM 689 C CA . ALA A 1 87 ? -10.365 2.183 -11.770 1.00 89.75 87 ALA A CA 1
ATOM 690 C C . ALA A 1 87 ? -10.524 1.366 -13.067 1.00 89.75 87 ALA A C 1
ATOM 692 O O . ALA A 1 87 ? -11.042 0.257 -13.045 1.00 89.75 87 ALA A O 1
ATOM 693 N N . ASP A 1 88 ? -10.058 1.909 -14.195 1.00 88.25 88 ASP A N 1
ATOM 694 C CA . ASP A 1 88 ? -9.971 1.170 -15.454 1.00 88.25 88 ASP A CA 1
ATOM 695 C C . ASP A 1 88 ? -8.669 0.343 -15.484 1.00 88.25 88 ASP A C 1
ATOM 697 O O . ASP A 1 88 ? -7.587 0.938 -15.515 1.00 88.25 88 ASP A O 1
ATOM 701 N N . PRO A 1 89 ? -8.725 -1.001 -15.536 1.00 85.25 89 PRO A N 1
ATOM 702 C CA . PRO A 1 89 ? -7.532 -1.848 -15.586 1.00 85.25 89 PRO A CA 1
ATOM 703 C C . PRO A 1 89 ? -6.687 -1.656 -16.860 1.00 85.25 89 PRO A C 1
ATOM 705 O O . PRO A 1 89 ? -5.514 -2.046 -16.885 1.00 85.25 89 PRO A O 1
ATOM 708 N N . ALA A 1 90 ? -7.244 -1.063 -17.924 1.00 85.38 90 ALA A N 1
ATOM 709 C CA . ALA A 1 90 ? -6.501 -0.714 -19.134 1.00 85.38 90 ALA A CA 1
ATOM 710 C C . ALA A 1 90 ? -5.720 0.610 -19.003 1.00 85.38 90 ALA A C 1
ATOM 712 O O . ALA A 1 90 ? -4.780 0.853 -19.775 1.00 85.38 90 ALA A O 1
ATOM 713 N N . ALA A 1 91 ? -6.076 1.453 -18.030 1.00 85.62 91 ALA A N 1
ATOM 714 C CA . ALA A 1 91 ? -5.416 2.721 -17.760 1.00 85.62 91 ALA A CA 1
ATOM 715 C C . ALA A 1 91 ? -4.164 2.549 -16.878 1.00 85.62 91 ALA A C 1
ATOM 717 O O . ALA A 1 91 ? -3.932 1.524 -16.241 1.00 85.62 91 ALA A O 1
ATOM 718 N N . THR A 1 92 ? -3.318 3.580 -16.835 1.00 86.44 92 THR A N 1
ATOM 719 C CA . THR A 1 92 ? -2.126 3.634 -15.965 1.00 86.44 92 THR A CA 1
ATOM 720 C C . THR A 1 92 ? -1.989 5.008 -15.314 1.00 86.44 92 THR A C 1
ATOM 722 O O . THR A 1 92 ? -2.527 5.990 -15.831 1.00 86.44 92 THR A O 1
ATOM 725 N N . LEU A 1 93 ? -1.251 5.110 -14.206 1.00 86.44 93 LEU A N 1
ATOM 726 C CA . LEU A 1 93 ? -0.908 6.394 -13.596 1.00 86.44 93 LEU A CA 1
ATOM 727 C C . LEU A 1 93 ? 0.418 6.900 -14.180 1.00 86.44 93 LEU A C 1
ATOM 729 O O . LEU A 1 93 ? 1.476 6.283 -14.050 1.00 86.44 93 LEU A O 1
ATOM 733 N N . GLY A 1 94 ? 0.371 8.060 -14.823 1.00 85.56 94 GLY A N 1
ATOM 734 C CA . GLY A 1 94 ? 1.504 8.788 -15.384 1.00 85.56 94 GLY A CA 1
ATOM 735 C C . GLY A 1 94 ? 2.315 9.559 -14.342 1.00 85.56 94 GLY A C 1
ATOM 736 O O . GLY A 1 94 ? 2.719 10.682 -14.629 1.00 85.56 94 GLY A O 1
ATOM 737 N N . ILE A 1 95 ? 2.508 8.998 -13.147 1.00 85.94 95 ILE A N 1
ATOM 738 C CA . ILE A 1 95 ? 3.199 9.643 -12.022 1.00 85.94 95 ILE A CA 1
ATOM 739 C C . ILE A 1 95 ? 4.710 9.471 -12.187 1.00 85.94 95 ILE A C 1
ATOM 741 O O . ILE A 1 95 ? 5.158 8.361 -12.420 1.00 85.94 95 ILE A O 1
ATOM 745 N N . LYS A 1 96 ? 5.478 10.557 -12.077 1.00 80.50 96 LYS A N 1
ATOM 746 C CA . LYS A 1 96 ? 6.946 10.610 -12.204 1.00 80.50 96 LYS A CA 1
ATOM 747 C C . LYS A 1 96 ? 7.650 10.901 -10.874 1.00 80.50 96 LYS A C 1
ATOM 749 O O . LYS A 1 96 ? 8.870 11.036 -10.837 1.00 80.50 96 LYS A O 1
ATOM 754 N N . LEU A 1 97 ? 6.887 11.086 -9.797 1.00 82.19 97 LEU A N 1
ATOM 755 C CA . LEU A 1 97 ? 7.441 11.392 -8.483 1.00 82.19 97 LEU A CA 1
ATOM 756 C C . LEU A 1 97 ? 8.173 10.168 -7.918 1.00 82.19 97 LEU A C 1
ATOM 758 O O . LEU A 1 97 ? 7.616 9.070 -7.949 1.00 82.19 97 LEU A O 1
ATOM 762 N N . PRO A 1 98 ? 9.380 10.348 -7.354 1.00 82.56 98 PRO A N 1
ATOM 763 C CA . PRO A 1 98 ? 10.190 9.230 -6.899 1.00 82.56 98 PRO A CA 1
ATOM 764 C C . PRO A 1 98 ? 9.762 8.677 -5.543 1.00 82.56 98 PRO A C 1
ATOM 766 O O . PRO A 1 98 ? 10.311 7.678 -5.112 1.00 82.56 98 PRO A O 1
ATOM 769 N N . PHE A 1 99 ? 8.819 9.307 -4.842 1.00 82.50 99 PHE A N 1
ATOM 770 C CA . PHE A 1 99 ? 8.406 8.877 -3.512 1.00 82.50 99 PHE A CA 1
ATOM 771 C C . PHE A 1 99 ? 6.912 8.591 -3.472 1.00 82.50 99 PHE A C 1
ATOM 773 O O . PHE A 1 99 ? 6.097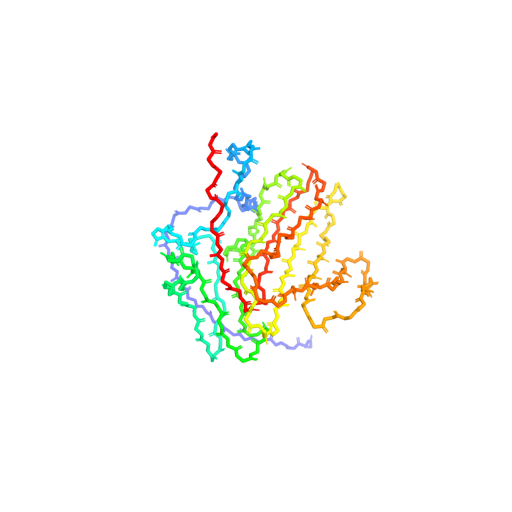 9.498 -3.643 1.00 82.50 99 PHE A O 1
ATOM 780 N N . LEU A 1 100 ? 6.551 7.340 -3.184 1.00 84.44 100 LEU A N 1
ATOM 781 C CA . LEU A 1 100 ? 5.205 7.017 -2.721 1.00 84.44 100 LEU A CA 1
ATOM 782 C C . LEU A 1 100 ? 5.201 7.070 -1.199 1.00 84.44 100 LEU A C 1
ATOM 784 O O . LEU A 1 100 ? 5.999 6.372 -0.579 1.00 84.44 100 LEU A O 1
ATOM 788 N N . VAL A 1 101 ? 4.289 7.857 -0.627 1.00 83.19 101 VAL A N 1
ATOM 789 C CA . VAL A 1 101 ? 4.040 7.915 0.816 1.00 83.19 101 VAL A CA 1
ATOM 790 C C . VAL A 1 101 ? 2.624 7.444 1.092 1.00 83.19 1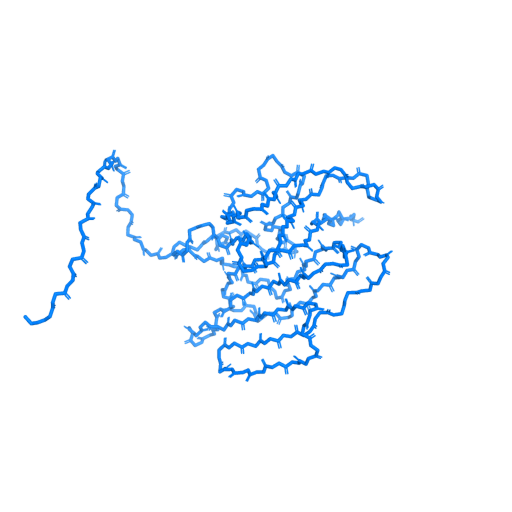01 VAL A C 1
ATOM 792 O O . VAL A 1 101 ? 1.655 7.987 0.562 1.00 83.19 101 VAL A O 1
ATOM 795 N N . LEU A 1 102 ? 2.510 6.438 1.953 1.00 84.81 102 LEU A N 1
ATOM 796 C CA . LEU A 1 102 ? 1.236 5.909 2.407 1.00 84.81 102 LEU A CA 1
ATOM 797 C C . LEU A 1 102 ? 1.086 6.145 3.910 1.00 84.81 102 LEU A C 1
ATOM 799 O O . LEU A 1 102 ? 1.946 5.732 4.684 1.00 84.81 102 LEU A O 1
ATOM 803 N N . ILE A 1 103 ? -0.006 6.789 4.330 1.00 82.50 103 ILE A N 1
ATOM 804 C CA . ILE A 1 103 ? -0.284 7.035 5.749 1.00 82.50 103 ILE A CA 1
ATOM 805 C C . ILE A 1 103 ? -1.398 6.108 6.198 1.00 82.50 103 ILE A C 1
ATOM 807 O O . ILE A 1 103 ? -2.541 6.268 5.774 1.00 82.50 103 ILE A O 1
ATOM 811 N N . VAL A 1 104 ? -1.056 5.149 7.056 1.00 85.19 104 VAL A N 1
ATOM 812 C CA . VAL A 1 104 ? -1.966 4.086 7.481 1.00 85.19 104 VAL A CA 1
ATOM 813 C C . VAL A 1 104 ? -1.959 3.881 8.988 1.00 85.19 104 VAL A C 1
ATOM 815 O O . VAL A 1 104 ? -0.903 3.901 9.621 1.00 85.19 104 VAL A O 1
ATOM 818 N N . LYS A 1 105 ? -3.140 3.644 9.569 1.00 81.19 105 LYS A N 1
ATOM 819 C CA . LYS A 1 105 ? -3.273 3.207 10.968 1.00 81.19 105 LYS A CA 1
ATOM 820 C C . LYS A 1 105 ? -3.201 1.685 11.066 1.00 81.19 105 LYS A C 1
ATOM 822 O O . LYS A 1 105 ? -3.976 0.980 10.420 1.00 81.19 105 LYS A O 1
ATOM 827 N N . ASN A 1 106 ? -2.302 1.190 11.913 1.00 83.56 106 ASN A N 1
ATOM 828 C CA . ASN A 1 106 ? -2.190 -0.231 12.219 1.00 83.56 106 ASN A CA 1
ATOM 829 C C . ASN A 1 106 ? -3.374 -0.695 13.083 1.00 83.56 106 ASN A C 1
ATOM 831 O O . ASN A 1 106 ? -3.434 -0.387 14.272 1.00 83.56 106 ASN A O 1
ATOM 835 N N . LEU A 1 107 ? -4.286 -1.479 12.504 1.00 83.31 107 LEU A N 1
ATOM 836 C CA . LEU A 1 107 ? -5.422 -2.075 13.221 1.00 83.31 107 LEU A CA 1
ATOM 837 C C . LEU A 1 107 ? -5.098 -3.438 13.860 1.00 83.31 107 LEU A C 1
ATOM 839 O O . LEU A 1 107 ? -6.013 -4.138 14.282 1.00 83.31 107 LEU A O 1
ATOM 843 N N . LYS A 1 108 ? -3.817 -3.842 13.907 1.00 81.69 108 LYS A N 1
ATOM 844 C CA . LYS A 1 108 ? -3.364 -5.188 14.316 1.00 81.69 108 LYS A CA 1
ATOM 845 C C . LYS A 1 108 ? -4.018 -6.315 13.498 1.00 81.69 108 LYS A C 1
ATOM 847 O O . LYS A 1 108 ? -4.239 -7.411 14.002 1.00 81.69 108 LYS A O 1
ATOM 852 N N . LYS A 1 109 ? -4.335 -6.034 12.234 1.00 85.00 109 LYS A N 1
ATOM 853 C CA . LYS A 1 109 ? -4.890 -6.984 11.261 1.00 85.00 109 LYS A CA 1
ATOM 854 C C . LYS A 1 109 ? -3.944 -7.119 10.077 1.00 85.00 109 LYS A C 1
ATOM 856 O O . LYS A 1 109 ? -3.091 -6.255 9.877 1.00 85.00 109 LYS A O 1
ATOM 861 N N . TYR A 1 110 ? -4.100 -8.176 9.289 1.00 86.31 110 TYR A N 1
ATOM 862 C CA . TYR A 1 110 ? -3.290 -8.357 8.091 1.00 86.31 110 TYR A CA 1
ATOM 863 C C . TYR A 1 110 ? -3.535 -7.243 7.074 1.00 86.31 110 TYR A C 1
ATOM 865 O O . TYR A 1 110 ? -4.684 -6.980 6.724 1.00 86.31 110 TYR A O 1
ATOM 873 N N . PHE A 1 111 ? -2.449 -6.621 6.623 1.00 86.75 111 PHE A N 1
ATOM 874 C CA . PHE A 1 111 ? -2.423 -5.536 5.655 1.00 86.75 111 PHE A CA 1
ATOM 875 C C . PHE A 1 111 ? -1.372 -5.785 4.584 1.00 86.75 111 PHE A C 1
ATOM 877 O O . PHE A 1 111 ? -0.243 -6.185 4.886 1.00 86.75 111 PHE A O 1
ATOM 884 N N . THR A 1 112 ? -1.735 -5.501 3.336 1.00 87.00 112 THR A N 1
ATOM 885 C CA . THR A 1 112 ? -0.796 -5.445 2.225 1.00 87.00 112 THR A CA 1
ATOM 886 C C . THR A 1 112 ? -1.149 -4.347 1.222 1.00 87.00 112 THR A C 1
ATOM 888 O O . THR A 1 112 ? -2.277 -3.882 1.105 1.00 87.00 112 THR A O 1
ATOM 891 N N . PHE A 1 113 ? -0.156 -3.867 0.494 1.00 89.69 113 PHE A N 1
ATOM 892 C CA . PHE A 1 113 ? -0.371 -3.085 -0.711 1.00 89.69 113 PHE A CA 1
ATOM 893 C C . PHE A 1 113 ? 0.627 -3.536 -1.763 1.00 89.69 113 PHE A C 1
ATOM 895 O O . PHE A 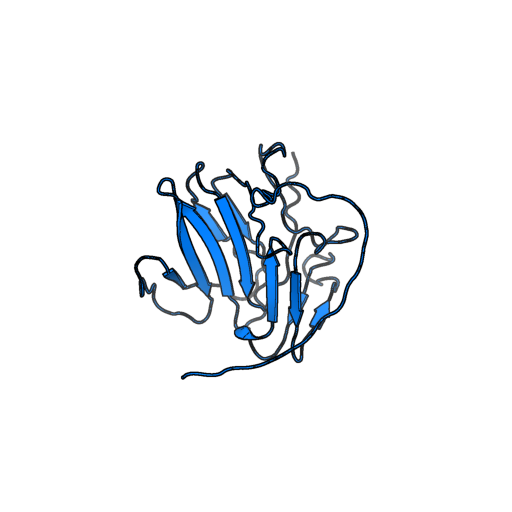1 113 ? 1.666 -4.120 -1.464 1.00 89.69 113 PHE A O 1
ATOM 902 N N . GLU A 1 114 ? 0.287 -3.272 -3.004 1.00 88.69 114 GLU A N 1
ATOM 903 C CA . GLU A 1 114 ? 1.021 -3.664 -4.180 1.00 88.69 114 GLU A CA 1
ATOM 904 C C . GLU A 1 114 ? 1.137 -2.462 -5.113 1.00 88.69 114 GLU A C 1
ATOM 906 O O . GLU A 1 114 ? 0.175 -1.746 -5.368 1.00 88.69 114 GLU A O 1
ATOM 911 N N . ILE A 1 115 ? 2.331 -2.240 -5.636 1.00 88.81 115 ILE A N 1
ATOM 912 C CA . ILE A 1 115 ? 2.603 -1.242 -6.658 1.00 88.81 115 ILE A CA 1
ATOM 913 C C . ILE A 1 115 ? 3.114 -1.991 -7.872 1.00 88.81 115 ILE A C 1
ATOM 915 O O . ILE A 1 115 ? 4.070 -2.758 -7.776 1.00 88.81 115 ILE A O 1
ATOM 919 N N . GLN A 1 116 ? 2.523 -1.740 -9.025 1.00 87.06 116 GLN A N 1
ATOM 920 C CA . GLN A 1 116 ? 3.103 -2.112 -10.297 1.00 87.06 116 GLN A CA 1
ATOM 921 C C . GLN A 1 116 ? 3.774 -0.890 -10.924 1.00 87.06 116 GLN A C 1
ATOM 923 O O . GLN A 1 116 ? 3.173 0.170 -11.046 1.00 87.06 116 GLN A O 1
ATOM 928 N N . VAL A 1 117 ? 5.033 -1.052 -11.302 1.00 85.50 117 VAL A N 1
ATOM 929 C CA . VAL A 1 117 ? 5.923 -0.022 -11.825 1.00 85.50 117 VAL A CA 1
ATOM 930 C C . VAL A 1 117 ? 6.384 -0.454 -13.213 1.00 85.50 117 VAL A C 1
ATOM 932 O O . VAL A 1 117 ? 6.735 -1.614 -13.421 1.00 85.50 117 VAL A O 1
ATOM 935 N N . LEU A 1 118 ? 6.333 0.449 -14.181 1.00 83.44 118 LEU A N 1
ATOM 936 C CA . LEU A 1 118 ? 6.817 0.226 -15.536 1.00 83.44 118 LEU A CA 1
ATOM 937 C C . LEU A 1 118 ? 8.224 0.797 -15.664 1.00 83.44 118 LEU A C 1
ATOM 939 O O . LEU A 1 118 ? 8.369 2.013 -15.579 1.00 83.44 118 LEU A O 1
ATOM 943 N N . ASP A 1 119 ? 9.213 -0.060 -15.898 1.00 80.75 119 ASP A N 1
ATOM 944 C CA . ASP A 1 119 ? 10.603 0.368 -16.056 1.00 80.75 119 ASP A CA 1
ATOM 945 C C . ASP A 1 119 ? 10.894 0.992 -17.437 1.00 80.75 119 ASP A C 1
ATOM 947 O O . ASP A 1 119 ? 10.042 1.051 -18.333 1.00 80.75 119 ASP A O 1
ATOM 951 N N . ASP A 1 120 ? 12.126 1.470 -17.613 1.00 82.19 120 ASP A N 1
ATOM 952 C CA . ASP A 1 120 ? 12.648 2.053 -18.855 1.00 82.19 120 ASP A CA 1
ATOM 953 C C . ASP A 1 120 ? 12.698 1.065 -20.035 1.00 82.19 120 ASP A C 1
ATOM 955 O O . ASP A 1 120 ? 12.701 1.481 -21.195 1.00 82.19 120 ASP A O 1
ATOM 959 N N . LYS A 1 121 ? 12.661 -0.242 -19.752 1.00 84.19 121 LYS A N 1
ATOM 960 C CA . LYS A 1 121 ? 12.568 -1.333 -20.733 1.00 84.19 121 LYS A CA 1
ATOM 961 C C . LYS A 1 121 ? 11.122 -1.731 -21.035 1.00 84.19 121 LYS A C 1
ATOM 963 O O . LYS A 1 121 ? 10.895 -2.732 -21.715 1.00 84.19 121 LYS A O 1
ATOM 968 N N . ASN A 1 122 ? 10.143 -0.952 -20.564 1.00 81.38 122 ASN A N 1
ATOM 969 C CA . ASN A 1 122 ? 8.711 -1.213 -20.716 1.00 81.38 122 ASN A CA 1
ATOM 970 C C . ASN A 1 122 ? 8.272 -2.544 -20.069 1.00 81.38 122 ASN A C 1
ATOM 972 O O . ASN A 1 122 ? 7.268 -3.148 -20.459 1.00 81.38 122 ASN A O 1
ATOM 976 N N . VAL A 1 123 ? 9.016 -2.999 -19.059 1.00 82.25 123 VAL A N 1
ATOM 977 C CA . VAL A 1 123 ? 8.725 -4.192 -18.271 1.00 82.25 123 VAL A CA 1
ATOM 978 C C . VAL A 1 123 ? 7.977 -3.781 -17.008 1.00 82.25 123 VAL A C 1
ATOM 980 O O . VAL A 1 123 ? 8.371 -2.880 -16.269 1.00 82.25 123 VAL A O 1
ATOM 983 N N . ARG A 1 124 ? 6.858 -4.460 -16.743 1.00 83.62 124 ARG A N 1
ATOM 984 C CA . ARG A 1 124 ? 6.043 -4.222 -15.550 1.00 83.62 124 ARG A CA 1
ATOM 985 C C . ARG A 1 124 ? 6.574 -5.041 -14.377 1.00 83.62 124 ARG A C 1
ATOM 987 O O . ARG A 1 124 ? 6.457 -6.265 -14.374 1.00 83.62 124 ARG A O 1
ATOM 994 N N . ARG A 1 125 ? 7.103 -4.361 -13.368 1.00 83.00 125 ARG A N 1
ATOM 995 C CA . ARG A 1 125 ? 7.552 -4.929 -12.093 1.00 83.00 125 ARG A CA 1
ATOM 996 C C . ARG A 1 125 ? 6.495 -4.699 -11.033 1.00 83.00 125 ARG A C 1
ATOM 998 O O . ARG A 1 125 ? 5.819 -3.680 -11.047 1.00 83.00 125 ARG A O 1
ATOM 1005 N N . ARG A 1 126 ? 6.335 -5.640 -10.117 1.00 85.62 126 ARG A N 1
ATOM 1006 C CA . ARG A 1 126 ? 5.338 -5.603 -9.053 1.00 85.62 126 ARG A CA 1
ATOM 1007 C C . ARG A 1 126 ? 6.040 -5.708 -7.708 1.00 85.62 126 ARG A C 1
ATOM 1009 O O . ARG A 1 126 ? 6.756 -6.673 -7.454 1.00 85.62 126 ARG A O 1
ATOM 1016 N N . PHE A 1 127 ? 5.803 -4.730 -6.852 1.00 85.19 127 PHE A N 1
ATOM 1017 C CA . PHE A 1 127 ? 6.311 -4.667 -5.492 1.00 85.19 127 PHE A CA 1
ATOM 1018 C C . PHE A 1 127 ? 5.136 -4.797 -4.542 1.00 85.19 127 PHE A C 1
ATOM 1020 O O . PHE A 1 127 ? 4.258 -3.941 -4.530 1.00 85.19 127 PHE A O 1
ATOM 1027 N N . GLN A 1 128 ? 5.103 -5.871 -3.767 1.00 87.06 128 GLN A N 1
ATOM 1028 C CA . GLN A 1 128 ? 4.076 -6.103 -2.767 1.00 87.06 128 GLN A CA 1
ATOM 1029 C C . GLN A 1 128 ? 4.693 -5.985 -1.386 1.00 87.06 128 GLN A C 1
ATOM 1031 O O . GLN A 1 128 ? 5.627 -6.708 -1.054 1.00 87.06 128 GLN A O 1
ATOM 1036 N N . ALA A 1 129 ? 4.127 -5.129 -0.551 1.00 86.38 129 ALA A N 1
ATOM 1037 C CA . ALA A 1 129 ? 4.512 -5.027 0.838 1.00 86.38 129 ALA A CA 1
ATOM 1038 C C . ALA A 1 129 ? 3.390 -5.528 1.734 1.00 86.38 129 ALA A C 1
ATOM 1040 O O . ALA A 1 129 ? 2.226 -5.190 1.522 1.00 86.38 129 ALA A O 1
ATOM 1041 N N . SER A 1 130 ? 3.718 -6.351 2.728 1.00 86.38 130 SER A N 1
ATOM 1042 C CA . SER A 1 130 ? 2.721 -6.923 3.633 1.00 86.38 130 SER A CA 1
ATOM 1043 C C . SER A 1 130 ? 3.223 -7.049 5.065 1.00 86.38 130 SER A C 1
ATOM 1045 O O . SER A 1 130 ? 4.409 -7.258 5.298 1.00 86.38 130 SER A O 1
ATOM 1047 N N . ASN A 1 131 ? 2.326 -6.942 6.042 1.00 84.50 131 ASN A N 1
ATOM 1048 C CA . ASN A 1 131 ? 2.681 -7.039 7.462 1.00 84.50 131 ASN A CA 1
ATOM 1049 C C . ASN A 1 131 ? 2.676 -8.474 8.024 1.00 84.50 131 ASN A C 1
ATOM 1051 O O . ASN A 1 131 ? 2.884 -8.661 9.220 1.00 84.50 131 ASN A O 1
ATOM 1055 N N . PHE A 1 132 ? 2.417 -9.471 7.178 1.00 82.50 132 PHE A N 1
ATOM 1056 C CA . PHE A 1 132 ? 2.409 -10.894 7.530 1.00 82.50 132 PHE A CA 1
ATOM 1057 C C . PHE A 1 132 ? 3.567 -11.675 6.897 1.00 82.50 132 PHE A C 1
ATOM 1059 O O . PHE A 1 132 ? 3.795 -12.828 7.255 1.00 82.50 132 PHE A O 1
ATOM 1066 N N . GLN A 1 133 ? 4.315 -11.067 5.973 1.00 78.75 133 GLN A N 1
ATOM 1067 C CA . GLN A 1 133 ? 5.564 -11.634 5.471 1.00 78.75 133 GLN A CA 1
ATOM 1068 C C . GLN A 1 133 ? 6.710 -11.313 6.432 1.00 78.75 133 GLN A C 1
ATOM 1070 O O . GLN A 1 133 ? 6.823 -10.198 6.938 1.00 78.75 133 GLN A O 1
ATOM 1075 N N . VAL A 1 134 ? 7.575 -12.301 6.661 1.00 69.50 134 VAL A N 1
ATOM 1076 C CA . VAL A 1 134 ? 8.731 -12.187 7.568 1.00 69.50 134 VAL A CA 1
ATOM 1077 C C . VAL A 1 134 ? 10.022 -11.893 6.799 1.00 69.50 134 VAL A C 1
ATOM 1079 O O . VAL A 1 134 ? 10.901 -11.197 7.304 1.00 69.50 134 VAL A O 1
ATOM 1082 N N . CYS A 1 135 ? 10.120 -12.368 5.557 1.00 62.06 135 CYS A N 1
ATOM 1083 C CA . CYS A 1 135 ? 11.309 -12.242 4.722 1.00 62.06 135 CYS A CA 1
ATOM 1084 C C . CYS A 1 135 ? 10.976 -11.546 3.403 1.00 62.06 135 CYS A C 1
ATOM 1086 O O . CYS A 1 135 ? 9.889 -11.727 2.848 1.00 62.06 135 CYS A O 1
ATOM 1088 N N . CYS A 1 136 ? 11.938 -10.788 2.876 1.00 65.88 136 CYS A N 1
ATOM 1089 C CA . CYS A 1 136 ? 11.892 -10.367 1.483 1.00 65.88 136 CYS A CA 1
ATOM 1090 C C . CYS A 1 136 ? 11.966 -11.617 0.603 1.00 65.88 136 CYS A C 1
ATOM 1092 O O . CYS A 1 136 ? 12.857 -12.444 0.790 1.00 65.88 136 CYS A O 1
ATOM 1094 N N . HIS A 1 137 ? 11.049 -11.757 -0.349 1.00 61.94 137 HIS A N 1
ATOM 1095 C CA . HIS A 1 137 ? 11.083 -12.857 -1.303 1.00 61.94 137 HIS A CA 1
ATOM 1096 C C . HIS A 1 137 ? 11.079 -12.277 -2.715 1.00 61.94 137 HIS A C 1
ATOM 1098 O O . HIS A 1 137 ? 10.075 -11.756 -3.202 1.00 61.94 137 HIS A O 1
ATOM 1104 N N . SER A 1 138 ? 12.220 -12.363 -3.395 1.00 61.19 138 SER A N 1
ATOM 1105 C CA . SER A 1 138 ? 12.319 -12.102 -4.832 1.00 61.19 138 SER A CA 1
ATOM 1106 C C . SER A 1 138 ? 11.923 -13.373 -5.587 1.00 61.19 138 SER A C 1
ATOM 1108 O O . SER A 1 138 ? 12.746 -14.011 -6.237 1.00 61.19 138 SER A O 1
ATOM 1110 N N . GLY A 1 139 ? 10.673 -13.811 -5.415 1.00 56.47 139 GLY A N 1
ATOM 1111 C CA . GLY A 1 139 ? 10.226 -15.130 -5.876 1.00 56.47 139 GLY A CA 1
ATOM 1112 C C . GLY A 1 139 ? 10.135 -15.272 -7.398 1.00 56.47 139 GLY A C 1
ATOM 1113 O O . GLY A 1 139 ? 10.128 -16.390 -7.904 1.00 56.47 139 GLY A O 1
ATOM 1114 N N . LYS A 1 140 ? 10.039 -14.161 -8.145 1.00 61.06 140 LYS A N 1
ATOM 1115 C CA . LYS A 1 140 ? 9.991 -14.130 -9.619 1.00 61.06 140 LYS A CA 1
ATOM 1116 C C . LYS A 1 140 ? 10.651 -12.846 -10.126 1.00 61.06 140 LYS A C 1
ATOM 1118 O O . LYS A 1 140 ? 10.551 -11.818 -9.466 1.00 61.06 140 LYS A O 1
ATOM 1123 N N . ALA A 1 141 ? 11.233 -12.866 -11.330 1.00 64.25 141 ALA A N 1
ATOM 1124 C CA . ALA A 1 141 ? 11.957 -11.727 -11.928 1.00 64.25 141 ALA A CA 1
ATOM 1125 C C . ALA A 1 141 ? 11.167 -10.397 -11.979 1.00 64.25 141 ALA A C 1
ATOM 1127 O O . ALA A 1 141 ? 11.753 -9.325 -12.123 1.00 64.25 141 ALA A O 1
ATOM 1128 N N . LEU A 1 142 ? 9.839 -10.470 -11.860 1.00 74.50 142 LEU A N 1
ATOM 1129 C CA . LEU A 1 142 ? 8.913 -9.344 -11.959 1.00 74.50 142 LEU A CA 1
ATOM 1130 C C . LEU A 1 142 ? 8.103 -9.097 -10.680 1.00 74.50 142 LEU A C 1
ATOM 1132 O O . LEU A 1 142 ? 7.305 -8.167 -10.666 1.00 74.50 142 LEU A O 1
ATOM 1136 N N . HIS A 1 143 ? 8.261 -9.912 -9.633 1.00 77.88 143 HIS A N 1
ATOM 1137 C CA . HIS A 1 143 ? 7.483 -9.800 -8.399 1.00 77.88 143 HIS A CA 1
ATOM 1138 C C . HIS A 1 143 ? 8.387 -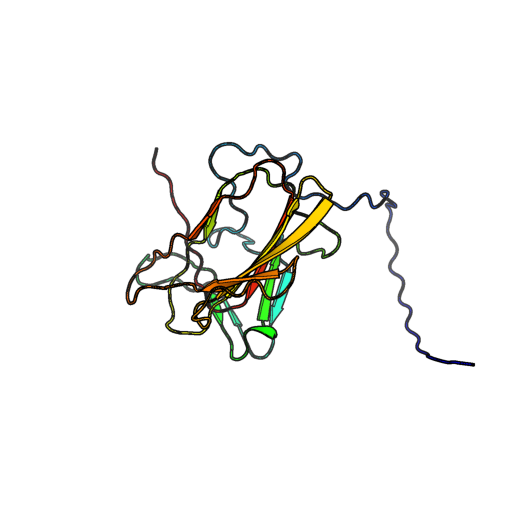9.874 -7.173 1.00 77.88 143 HIS A C 1
ATOM 1140 O O . HIS A 1 143 ? 8.994 -10.912 -6.897 1.00 77.88 143 HIS A O 1
ATOM 1146 N N . CYS A 1 144 ? 8.423 -8.781 -6.423 1.00 80.62 144 CYS A N 1
ATOM 1147 C CA . CYS A 1 144 ? 9.161 -8.670 -5.177 1.00 80.62 144 CYS A CA 1
ATOM 1148 C C . CYS A 1 144 ? 8.179 -8.493 -4.028 1.00 80.62 144 CYS A C 1
ATOM 1150 O O . CYS A 1 144 ? 7.363 -7.572 -4.051 1.00 80.62 144 CYS A O 1
ATOM 1152 N N . THR A 1 145 ? 8.290 -9.343 -3.011 1.00 80.75 145 THR A N 1
ATOM 1153 C CA . THR A 1 145 ? 7.531 -9.194 -1.773 1.00 80.75 145 THR A CA 1
ATOM 1154 C C . THR A 1 145 ? 8.435 -8.697 -0.649 1.00 80.75 145 THR A C 1
ATOM 1156 O O . THR A 1 145 ? 9.563 -9.172 -0.507 1.00 80.75 145 THR A O 1
ATOM 1159 N N . MET A 1 146 ? 7.964 -7.743 0.147 1.00 83.12 146 MET A N 1
ATOM 1160 C CA . MET A 1 146 ? 8.743 -7.071 1.191 1.00 83.12 146 MET A CA 1
ATOM 1161 C C . MET A 1 146 ? 7.958 -7.000 2.517 1.00 83.12 146 MET A C 1
ATOM 1163 O O . MET A 1 146 ? 6.761 -6.698 2.522 1.00 83.12 146 MET A O 1
ATOM 1167 N N . PRO A 1 147 ? 8.607 -7.267 3.662 1.00 81.38 147 PRO A N 1
ATOM 1168 C CA . PRO A 1 147 ? 7.946 -7.237 4.957 1.00 81.38 147 PRO A CA 1
ATOM 1169 C C . PRO A 1 147 ? 7.679 -5.791 5.408 1.00 81.38 147 PRO A C 1
ATOM 1171 O O . PRO A 1 147 ? 8.556 -4.928 5.360 1.00 81.38 147 PRO A O 1
ATOM 1174 N N . LEU A 1 148 ? 6.470 -5.533 5.903 1.00 81.31 148 LEU A N 1
ATOM 1175 C CA . LEU A 1 148 ? 6.060 -4.279 6.530 1.00 81.31 148 LEU A CA 1
ATOM 1176 C C . LEU A 1 148 ? 6.086 -4.424 8.046 1.00 81.31 148 LEU A C 1
ATOM 1178 O O . LEU A 1 148 ? 5.201 -5.040 8.642 1.00 81.31 148 LEU A O 1
ATOM 1182 N N . ARG A 1 149 ? 7.058 -3.789 8.701 1.00 76.56 149 ARG A N 1
ATOM 1183 C CA . ARG A 1 149 ? 7.029 -3.650 10.160 1.00 76.56 149 ARG A CA 1
ATOM 1184 C C . ARG A 1 149 ? 6.151 -2.465 10.544 1.00 76.56 149 ARG A C 1
ATOM 1186 O O . ARG A 1 149 ? 6.546 -1.313 10.396 1.00 76.56 149 ARG A O 1
ATOM 1193 N N . MET A 1 150 ? 4.959 -2.755 11.055 1.00 72.62 150 MET A N 1
ATOM 1194 C CA . MET A 1 150 ? 4.055 -1.745 11.605 1.00 72.62 150 MET A CA 1
ATOM 1195 C C . MET A 1 150 ? 4.206 -1.701 13.130 1.00 72.62 150 MET A C 1
ATOM 1197 O O . MET A 1 150 ? 3.922 -2.689 13.808 1.00 72.62 150 MET A O 1
ATOM 1201 N N . MET A 1 151 ? 4.640 -0.567 13.685 1.00 67.06 151 MET A N 1
ATOM 1202 C CA . MET A 1 151 ? 4.730 -0.395 15.141 1.00 67.06 151 MET A CA 1
ATOM 1203 C C . MET A 1 151 ? 3.340 -0.444 15.801 1.00 67.06 151 MET A C 1
ATOM 1205 O O . MET A 1 151 ? 2.316 -0.129 15.182 1.00 67.06 151 MET A O 1
ATOM 1209 N N .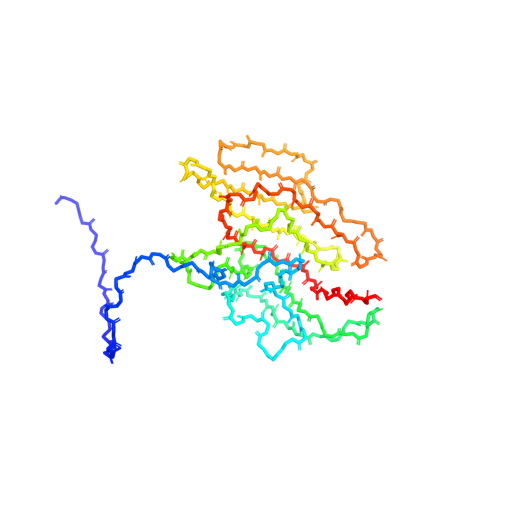 ARG A 1 152 ? 3.292 -0.876 17.069 1.00 58.59 152 ARG A N 1
ATOM 1210 C CA . ARG A 1 152 ? 2.070 -0.841 17.887 1.00 58.59 152 ARG A CA 1
ATOM 1211 C C . ARG A 1 152 ? 1.797 0.599 18.331 1.00 58.59 152 ARG A C 1
ATOM 1213 O O . ARG A 1 152 ? 2.708 1.271 18.792 1.00 58.59 152 ARG A O 1
ATOM 1220 N N . GLY A 1 153 ? 0.538 1.030 18.250 1.00 52.84 153 GLY A N 1
ATOM 1221 C CA . GLY A 1 153 ? 0.055 2.209 18.981 1.00 52.84 153 GLY A CA 1
ATOM 1222 C C . GLY A 1 153 ? 0.316 3.579 18.347 1.00 52.84 153 GLY A C 1
ATOM 1223 O O . GLY A 1 153 ? 0.208 4.573 19.049 1.00 52.84 153 GLY A O 1
ATOM 1224 N N . GLY A 1 154 ? 0.629 3.664 17.049 1.00 51.84 154 GLY A N 1
ATOM 1225 C CA . GLY A 1 154 ? 0.850 4.950 16.375 1.00 51.84 154 GLY A CA 1
ATOM 1226 C C . GLY A 1 154 ? 0.304 5.020 14.946 1.00 51.84 154 GLY A C 1
ATOM 1227 O O . GLY A 1 154 ? 0.156 4.008 14.263 1.00 51.84 154 GLY A O 1
ATOM 1228 N N . ILE A 1 155 ? 0.028 6.247 14.490 1.00 51.66 155 ILE A N 1
ATOM 1229 C CA . ILE A 1 155 ? -0.611 6.590 13.196 1.00 51.66 155 ILE A CA 1
ATOM 1230 C C . ILE A 1 155 ? 0.408 6.806 12.060 1.00 51.66 155 ILE A C 1
ATOM 1232 O O . ILE A 1 155 ? 0.081 7.320 10.994 1.00 51.66 155 ILE A O 1
ATOM 1236 N N . LYS A 1 156 ? 1.674 6.425 12.241 1.00 50.75 156 LYS A N 1
ATOM 1237 C CA . LYS A 1 156 ? 2.707 6.667 11.228 1.00 50.75 156 LYS A CA 1
ATOM 1238 C C . LYS A 1 156 ? 3.575 5.437 10.990 1.00 50.75 156 LYS A C 1
ATOM 1240 O O . LYS A 1 156 ? 4.648 5.314 11.561 1.00 50.75 156 LYS A O 1
ATOM 1245 N N . SER A 1 157 ? 3.161 4.574 10.066 1.00 52.09 157 SER A N 1
ATOM 1246 C CA . SER A 1 157 ? 4.139 3.929 9.183 1.00 52.09 157 SER A CA 1
ATOM 1247 C C . SER A 1 157 ? 4.211 4.753 7.899 1.00 52.09 157 SER A C 1
ATOM 1249 O O . SER A 1 157 ? 3.416 4.527 6.992 1.00 52.09 157 SER A O 1
ATOM 1251 N N . SER A 1 158 ? 5.111 5.744 7.847 1.00 51.75 158 SER A N 1
ATOM 1252 C CA . SER A 1 158 ? 5.458 6.383 6.572 1.00 51.75 158 SER A CA 1
ATOM 1253 C C . SER A 1 158 ? 6.289 5.385 5.786 1.00 51.75 158 SER A C 1
ATOM 1255 O O . SER A 1 158 ? 7.440 5.119 6.124 1.00 51.75 158 SER A O 1
ATOM 1257 N N . LEU A 1 159 ? 5.676 4.785 4.778 1.00 54.22 159 LEU A N 1
ATOM 1258 C CA . LEU A 1 159 ? 6.383 3.954 3.819 1.00 54.22 159 LEU A CA 1
ATOM 1259 C C . LEU A 1 159 ? 6.881 4.865 2.720 1.00 54.22 159 LEU A C 1
ATOM 1261 O O . LEU A 1 159 ? 6.061 5.351 1.955 1.00 54.22 159 LEU A O 1
ATOM 1265 N N . THR A 1 160 ? 8.186 5.111 2.685 1.00 52.84 160 THR A N 1
ATOM 1266 C CA . THR A 1 160 ? 8.829 5.886 1.625 1.00 52.84 160 THR A CA 1
ATOM 1267 C C . THR A 1 160 ? 9.506 4.910 0.675 1.00 52.84 160 THR A C 1
ATOM 1269 O O . THR A 1 160 ? 10.528 4.318 1.015 1.00 52.84 160 THR A O 1
ATOM 1272 N N . TRP A 1 161 ? 8.921 4.723 -0.504 1.00 57.59 161 TRP A N 1
ATOM 1273 C CA . TRP A 1 161 ? 9.529 3.944 -1.584 1.00 57.59 161 TRP A CA 1
ATOM 1274 C C . TRP A 1 161 ? 10.217 4.882 -2.560 1.00 57.59 161 TRP A C 1
ATOM 1276 O O . TRP A 1 161 ? 9.551 5.778 -3.064 1.00 57.59 161 TRP A O 1
ATOM 1286 N N . LEU A 1 162 ? 11.509 4.664 -2.821 1.00 52.34 162 LEU A N 1
ATOM 1287 C CA . LEU A 1 162 ? 12.234 5.300 -3.922 1.00 52.34 162 LEU A CA 1
ATOM 1288 C C . LEU A 1 162 ? 11.881 4.579 -5.229 1.00 52.34 162 LEU A C 1
ATOM 1290 O O . LEU A 1 162 ? 12.285 3.440 -5.447 1.00 52.34 162 LEU A O 1
ATOM 1294 N N . ILE A 1 163 ? 11.106 5.245 -6.071 1.00 57.84 163 ILE A N 1
ATOM 1295 C CA . ILE A 1 163 ? 10.697 4.830 -7.411 1.00 57.84 163 ILE A CA 1
ATOM 1296 C C . ILE A 1 163 ? 11.513 5.662 -8.399 1.00 57.84 163 ILE A C 1
ATOM 1298 O O . ILE A 1 163 ? 11.743 6.852 -8.177 1.00 57.84 163 ILE A O 1
ATOM 1302 N N . SER A 1 164 ? 12.007 5.056 -9.476 1.00 45.34 164 SER A N 1
ATOM 1303 C CA . SER A 1 164 ? 12.797 5.812 -10.444 1.00 45.34 164 SER A CA 1
ATOM 1304 C C . SER A 1 164 ? 11.897 6.841 -11.151 1.00 45.34 164 SER A C 1
ATOM 1306 O O . SER A 1 164 ? 10.788 6.501 -11.569 1.00 45.34 164 SER A O 1
ATOM 1308 N N . PRO A 1 165 ? 12.336 8.102 -11.343 1.00 46.59 165 PRO A N 1
ATOM 1309 C CA . PRO A 1 165 ? 11.497 9.185 -11.880 1.00 46.59 165 PRO A CA 1
ATOM 1310 C C . PRO A 1 165 ? 11.047 8.998 -13.343 1.00 46.59 165 PRO A C 1
ATOM 1312 O O . PRO A 1 165 ? 10.372 9.860 -13.911 1.00 46.59 165 PRO A O 1
ATOM 1315 N N . ARG A 1 166 ? 11.427 7.889 -13.988 1.00 48.03 166 ARG A N 1
ATOM 1316 C CA . ARG A 1 166 ? 11.083 7.563 -15.381 1.00 48.03 166 ARG A CA 1
ATOM 1317 C C . ARG A 1 166 ? 9.990 6.502 -15.522 1.00 48.03 166 ARG A C 1
ATOM 1319 O O . ARG A 1 166 ? 9.727 6.068 -16.639 1.00 48.03 166 ARG A O 1
ATOM 1326 N N . GLU A 1 167 ? 9.338 6.115 -14.432 1.00 56.00 167 GLU A N 1
ATOM 1327 C CA . GLU A 1 167 ? 8.487 4.926 -14.404 1.00 56.00 167 GLU A CA 1
ATOM 1328 C C . GLU A 1 167 ? 6.993 5.260 -14.285 1.00 56.00 167 GLU A C 1
ATOM 1330 O O . GLU A 1 167 ? 6.611 6.248 -13.669 1.00 56.00 167 GLU A O 1
ATOM 1335 N N . HIS A 1 168 ? 6.120 4.454 -14.899 1.00 61.09 168 HIS A N 1
ATOM 1336 C CA . HIS A 1 168 ? 4.660 4.581 -14.745 1.00 61.09 168 HIS A CA 1
ATOM 1337 C C . HIS A 1 168 ? 4.153 3.651 -13.648 1.00 61.09 168 HIS A C 1
ATOM 1339 O O . HIS A 1 168 ? 4.661 2.543 -13.512 1.00 61.09 168 HIS A O 1
ATOM 1345 N N . MET A 1 169 ? 3.127 4.060 -12.901 1.00 44.19 169 MET A N 1
ATOM 1346 C CA . MET A 1 169 ? 2.674 3.333 -11.715 1.00 44.19 169 MET A CA 1
ATOM 1347 C C . MET A 1 169 ? 1.225 2.848 -11.839 1.00 44.19 169 MET A C 1
ATOM 1349 O O . MET A 1 169 ? 0.390 3.458 -12.503 1.00 44.19 169 MET A O 1
ATOM 1353 N N . VAL A 1 170 ? 0.917 1.757 -11.155 1.00 50.84 170 VAL A N 1
ATOM 1354 C CA . VAL A 1 170 ? -0.427 1.271 -10.833 1.00 50.84 170 VAL A CA 1
ATOM 1355 C C . VAL A 1 170 ? -0.377 0.884 -9.361 1.00 50.84 170 VAL A C 1
ATOM 1357 O O . VAL A 1 170 ? 0.546 0.189 -8.944 1.00 50.84 170 VAL A O 1
ATOM 1360 N N . LEU A 1 171 ? -1.319 1.366 -8.557 1.00 57.03 171 LEU A N 1
ATOM 1361 C CA . LEU A 1 171 ? -1.347 1.106 -7.119 1.00 57.03 171 LEU A CA 1
ATOM 1362 C C . LEU A 1 171 ? -2.565 0.245 -6.796 1.00 57.03 171 LEU A C 1
ATOM 1364 O O . LEU A 1 171 ? -3.701 0.639 -7.043 1.00 57.03 171 LEU A O 1
ATOM 1368 N N . ILE A 1 172 ? -2.319 -0.924 -6.222 1.00 59.41 172 ILE A N 1
ATOM 1369 C CA . ILE A 1 172 ? -3.331 -1.883 -5.791 1.00 59.41 172 ILE A CA 1
ATOM 1370 C C . ILE A 1 172 ? -3.199 -2.032 -4.281 1.00 59.41 172 ILE A C 1
ATOM 1372 O O . ILE A 1 172 ? -2.156 -2.420 -3.770 1.00 59.41 172 ILE A O 1
ATOM 1376 N N . MET A 1 173 ? -4.236 -1.708 -3.522 1.00 59.47 173 MET A N 1
ATOM 1377 C CA . MET A 1 173 ? -4.171 -1.731 -2.063 1.00 59.47 173 MET A CA 1
ATOM 1378 C C . MET A 1 173 ? -5.040 -2.829 -1.475 1.00 59.47 173 MET A C 1
ATOM 1380 O O . MET A 1 173 ? -6.265 -2.766 -1.529 1.00 59.47 173 MET A O 1
ATOM 1384 N N . TRP A 1 174 ? -4.390 -3.792 -0.830 1.00 48.78 174 TRP A N 1
ATOM 1385 C CA . TRP A 1 174 ? -4.966 -5.020 -0.298 1.00 48.78 174 TRP A CA 1
ATOM 1386 C C . TRP A 1 174 ? -5.195 -4.919 1.235 1.00 48.78 174 TRP A C 1
ATOM 1388 O O . TRP A 1 174 ? -4.381 -5.332 2.051 1.00 48.78 174 TRP A O 1
ATOM 1398 N N . ARG A 1 175 ? -6.345 -4.351 1.617 1.00 48.56 175 ARG A N 1
ATOM 1399 C CA . ARG A 1 175 ? -7.070 -4.375 2.917 1.00 48.56 175 ARG A CA 1
ATOM 1400 C C . ARG A 1 175 ? -6.403 -4.152 4.302 1.00 48.56 175 ARG A C 1
ATOM 1402 O O . ARG A 1 175 ? -5.376 -4.717 4.608 1.00 48.56 175 ARG A O 1
ATOM 1409 N N . HIS A 1 176 ? -7.144 -3.477 5.207 1.00 48.75 176 HIS A N 1
ATOM 1410 C CA . HIS A 1 176 ? -6.862 -3.038 6.601 1.00 48.75 176 HIS A CA 1
ATOM 1411 C C . HIS A 1 176 ? -5.982 -1.801 6.778 1.00 48.75 176 HIS A C 1
ATOM 1413 O O . HIS A 1 176 ? -4.965 -1.838 7.467 1.00 48.75 176 HIS A O 1
ATOM 1419 N N . CYS A 1 177 ? -6.422 -0.672 6.224 1.00 41.22 177 CYS A N 1
ATOM 1420 C CA . CYS A 1 177 ? -5.798 0.621 6.479 1.00 41.22 177 CYS A CA 1
ATOM 1421 C C . CYS A 1 177 ? -6.824 1.733 6.655 1.00 41.22 177 CYS A C 1
ATOM 1423 O O . CYS A 1 177 ? -7.840 1.760 5.964 1.00 41.22 177 CYS A O 1
ATOM 1425 N N . LYS A 1 178 ? -6.519 2.650 7.579 1.00 33.31 178 LYS A N 1
ATOM 1426 C CA . LYS A 1 178 ? -7.133 3.977 7.664 1.00 33.31 178 LYS A CA 1
ATOM 1427 C C . LYS A 1 178 ? -6.190 4.984 7.029 1.00 33.31 178 LYS A C 1
ATOM 1429 O O . LYS A 1 178 ? -5.084 5.151 7.536 1.00 33.31 178 LYS A O 1
ATOM 1434 N N . PHE A 1 179 ? -6.614 5.623 5.944 1.00 39.56 179 PHE A N 1
ATOM 1435 C CA . PHE A 1 179 ? -5.800 6.615 5.242 1.00 39.56 179 PHE A CA 1
ATOM 1436 C C . PHE A 1 179 ? -5.896 7.978 5.914 1.00 39.56 179 PHE A C 1
ATOM 1438 O O . PHE A 1 179 ? -7.002 8.472 6.137 1.00 39.56 179 PHE A O 1
ATOM 1445 N N . ARG A 1 180 ? -4.744 8.589 6.200 1.00 36.44 180 ARG A N 1
ATOM 1446 C CA . ARG A 1 180 ? -4.645 9.937 6.774 1.00 36.44 180 ARG A CA 1
ATOM 1447 C C . ARG A 1 180 ? -4.066 10.930 5.761 1.00 36.44 180 ARG A C 1
ATOM 1449 O O . ARG A 1 180 ? -3.270 10.571 4.903 1.00 36.44 180 ARG A O 1
ATOM 1456 N N . SER A 1 181 ? -4.459 12.191 5.920 1.00 31.09 181 SER A N 1
ATOM 1457 C CA . SER A 1 181 ? -3.859 13.364 5.281 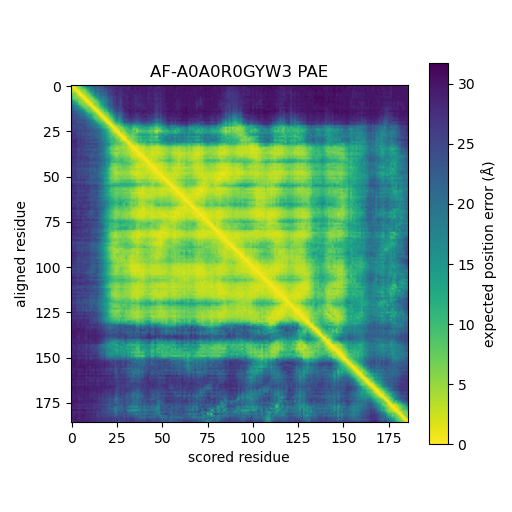1.00 31.09 181 SER A CA 1
ATOM 1458 C C . SER A 1 181 ? -2.603 13.849 6.019 1.00 31.09 181 SER A C 1
ATOM 1460 O O . SER A 1 181 ? -2.607 13.951 7.251 1.00 31.09 181 SER A O 1
ATOM 1462 N N . MET A 1 182 ? -1.553 14.205 5.273 1.00 31.06 182 MET A N 1
ATOM 1463 C CA . MET A 1 182 ? -0.555 15.184 5.711 1.00 31.06 182 MET A CA 1
ATOM 1464 C C . MET A 1 182 ? -1.049 16.566 5.273 1.00 31.06 182 MET A C 1
ATOM 1466 O O . MET A 1 182 ? -1.069 16.866 4.084 1.00 31.06 182 MET A O 1
ATOM 1470 N N . GLN A 1 183 ? -1.443 17.408 6.229 1.00 28.81 183 GLN A N 1
ATOM 1471 C CA . GLN A 1 183 ? -1.356 18.850 6.025 1.00 28.81 183 GLN A CA 1
ATOM 1472 C C . GLN A 1 183 ? 0.124 19.210 6.160 1.00 28.81 183 GLN A C 1
ATOM 1474 O O . GLN A 1 183 ? 0.688 19.102 7.248 1.00 28.81 183 GLN A O 1
ATOM 1479 N N . THR A 1 184 ? 0.766 19.571 5.052 1.00 26.95 184 THR A N 1
ATOM 1480 C CA . THR A 1 184 ? 2.033 20.301 5.098 1.00 26.95 184 THR A CA 1
ATOM 1481 C C . THR A 1 184 ? 1.661 21.747 5.400 1.00 26.95 184 THR A C 1
ATOM 1483 O O . THR A 1 184 ? 1.069 22.418 4.557 1.00 26.95 184 THR A O 1
ATOM 1486 N N . VAL A 1 185 ? 1.905 22.188 6.633 1.00 25.61 185 VAL A N 1
ATOM 1487 C CA . VAL A 1 185 ? 1.926 23.618 6.959 1.00 25.61 185 VAL A CA 1
ATOM 1488 C C . VAL A 1 185 ? 3.184 24.182 6.293 1.00 25.61 185 VAL A C 1
ATOM 1490 O O . VAL A 1 185 ? 4.227 23.524 6.343 1.00 25.61 185 VAL A O 1
ATOM 1493 N N . ALA A 1 186 ? 3.041 25.310 5.595 1.00 27.39 186 ALA A N 1
ATOM 1494 C CA . ALA A 1 186 ? 4.167 26.083 5.073 1.00 27.39 186 ALA A CA 1
ATOM 1495 C C . ALA A 1 186 ? 5.097 26.538 6.207 1.00 27.39 186 ALA A C 1
ATOM 1497 O O . ALA A 1 186 ? 4.582 26.754 7.328 1.00 27.39 186 ALA A O 1
#

Nearest PDB structures (foldseek):
  8snb-assembly1_3E  TM=9.355E-01  e=1.941E-16  Strongylocentrotus purpuratus
  8otz-assembly1_XM  TM=9.259E-01  e=1.639E-16  Bos taurus
  8glv-assembly1_4A  TM=8.765E-01  e=8.815E-17  Chlamydomonas reinhardtii
  8j07-assembly1_XF  TM=8.695E-01  e=2.722E-16  Homo sapiens
  8sf7-assembly1_1Q  TM=9.249E-01  e=3.853E-15  Tetrahymena thermophila

Secondary structure (DSSP, 8-state):
-----------------------EETTTS--SS---S--TTSSSTTTT-EEEESSEEEE-PEETTTTEE-EEEEES-STTEEEEESSSTT-EE----SEEEE-B---SS--EEEEEEE-TTS-EEEEEEESS--S-EEEETTEEEEE--PPTT-S---EEEE--TT-EEEEEEES-EEE-------

Sequence (186 aa):
SKNLEDLGFRIATSRSFISLSRLKIFKNTFQSGFLSILYSLGSKPLQIWDKEVVNAHVKRPQDEDIQSNVLEIIGSNIQSTYITCPADPAATLGIKLPFLVLIVKNLKKYFTFEIQVLDDKNVRRRFQASNFQVCCHSGKALHCTMPLRMMRGGIKSSLTWLISPREHMVLIMWRHCKFRSMQTVA

Radius of gyration: 18.51 Å; Cα contacts (8 Å, |Δi|>4): 355; chains: 1; bounding box: 38×56×51 Å

Solvent-accessible surface area (backbone atoms only — not comparable to full-atom values): 11192 Å² total; per-residue (Å²): 139,80,89,78,87,83,88,83,91,81,90,83,90,79,94,76,92,67,80,81,68,64,49,52,50,58,57,88,49,92,85,68,98,77,82,85,87,66,46,49,80,50,99,61,44,54,76,58,38,33,76,46,75,52,81,53,50,78,47,70,52,68,37,83,94,73,74,40,50,18,37,36,36,48,58,85,50,54,92,50,22,34,40,31,35,43,50,50,85,74,37,37,30,38,50,47,68,36,64,52,77,48,42,31,35,68,76,89,59,75,30,35,38,34,38,37,37,27,45,91,84,73,47,70,35,34,43,33,38,22,54,79,48,87,57,71,40,77,82,43,102,44,38,37,37,38,50,42,87,72,68,86,92,50,70,70,49,74,47,76,44,87,44,67,58,78,26,38,37,34,45,38,40,28,32,43,41,33,39,60,85,82,81,80,77,130

Foldseek 3Di:
DDDDDDDDDDDDDDDDPDPPPAAAACLPPDAPDDDDLADQQDPCRCPQKDWFADQWDFDFDQDPVVRGTWTATDDDDLVRIWIKGRNDPSHWHNALDQWDWFWWDCPVDKWKKKKWKQDPVRQTAIEMEIQPDDDWDPPDPRYIYYHDDDDPDDRDPTDIGGHHSVMIMIIMTGHDTTTDDDPPDD

Organism: Glycine max (NCBI:txid3847)